Protein AF-A0A1V5YU33-F1 (afdb_monomer_lite)

Structure (mmCIF, N/CA/C/O backbone):
data_AF-A0A1V5YU33-F1
#
_entry.id   AF-A0A1V5YU33-F1
#
loop_
_atom_site.group_PDB
_atom_site.id
_atom_site.type_symbol
_atom_site.label_atom_id
_atom_site.label_alt_id
_atom_site.label_comp_id
_atom_site.label_asym_id
_atom_site.label_entity_id
_atom_site.label_seq_id
_atom_site.pdbx_PDB_ins_code
_atom_site.Cartn_x
_atom_site.Cartn_y
_atom_site.Cartn_z
_atom_site.occupancy
_atom_site.B_iso_or_equiv
_atom_site.auth_seq_id
_atom_site.auth_comp_id
_atom_site.auth_asym_id
_atom_site.auth_atom_id
_atom_site.pdbx_PDB_model_num
ATOM 1 N N . MET A 1 1 ? -23.566 -70.112 -23.115 1.00 38.47 1 MET A N 1
ATOM 2 C CA . MET A 1 1 ? -22.778 -68.972 -23.633 1.00 38.47 1 MET A CA 1
ATOM 3 C C . MET A 1 1 ? -23.387 -67.679 -23.115 1.00 38.47 1 MET A C 1
ATOM 5 O O . MET A 1 1 ? -24.600 -67.539 -23.139 1.00 38.47 1 MET A O 1
ATOM 9 N N . LYS A 1 2 ? -22.533 -66.823 -22.546 1.00 42.25 2 LYS A N 1
ATOM 10 C CA . LYS A 1 2 ? -22.815 -65.499 -21.967 1.00 42.25 2 LYS A CA 1
ATOM 11 C C . LYS A 1 2 ? -23.306 -64.515 -23.036 1.00 42.25 2 LYS A C 1
ATOM 13 O O . LYS A 1 2 ? -22.749 -64.579 -24.120 1.00 42.25 2 LYS A O 1
ATOM 18 N N . THR A 1 3 ? -24.175 -63.567 -22.662 1.00 36.50 3 THR A N 1
ATOM 19 C CA . THR A 1 3 ? -24.056 -62.119 -22.987 1.00 36.50 3 THR A CA 1
ATOM 20 C C . THR A 1 3 ? -25.162 -61.326 -22.267 1.00 36.50 3 THR A C 1
ATOM 22 O O . THR A 1 3 ? -26.335 -61.473 -22.577 1.00 36.50 3 THR A O 1
ATOM 25 N N . ILE A 1 4 ? -24.838 -60.749 -21.103 1.00 40.97 4 ILE A N 1
ATOM 26 C CA . ILE A 1 4 ? -24.713 -59.298 -20.825 1.00 40.97 4 ILE A CA 1
ATOM 27 C C . ILE A 1 4 ? -26.064 -58.557 -20.810 1.00 40.97 4 ILE A C 1
ATOM 29 O O . ILE A 1 4 ? -26.589 -58.135 -21.834 1.00 40.97 4 ILE A O 1
ATOM 33 N N . LYS A 1 5 ? -26.591 -58.357 -19.592 1.00 42.97 5 LYS A N 1
ATOM 34 C CA . LYS A 1 5 ? -27.596 -57.334 -19.276 1.00 42.97 5 LYS A CA 1
ATOM 35 C C . LYS A 1 5 ? -26.904 -55.967 -19.335 1.00 42.97 5 LYS A C 1
ATOM 37 O O . LYS A 1 5 ? -26.014 -55.718 -18.525 1.00 42.97 5 LYS A O 1
ATOM 42 N N . SER A 1 6 ? -27.297 -55.102 -20.269 1.00 39.69 6 SER A N 1
ATOM 43 C CA . SER A 1 6 ? -26.879 -53.694 -20.266 1.00 39.69 6 SER A CA 1
ATOM 44 C C . SER A 1 6 ? -27.490 -52.980 -19.065 1.00 39.69 6 SER A C 1
ATOM 46 O O . SER A 1 6 ? -28.695 -52.741 -19.016 1.00 39.69 6 SER A O 1
ATOM 48 N N . LEU A 1 7 ? -26.643 -52.652 -18.094 1.00 39.41 7 LEU A N 1
ATOM 49 C CA . LEU A 1 7 ? -26.944 -51.725 -17.016 1.00 39.41 7 LEU A CA 1
ATOM 50 C C . LEU A 1 7 ? -26.645 -50.313 -17.540 1.00 39.41 7 LEU A C 1
ATOM 52 O O . LEU A 1 7 ? -25.485 -49.954 -17.727 1.00 39.41 7 LEU A O 1
ATOM 56 N N . PHE A 1 8 ? -27.683 -49.525 -17.817 1.00 39.44 8 PHE A N 1
ATOM 57 C CA . PHE A 1 8 ? -27.532 -48.092 -18.065 1.00 39.44 8 PHE A CA 1
ATOM 58 C C . PHE A 1 8 ? -27.173 -47.415 -16.737 1.00 39.44 8 PHE A C 1
ATOM 60 O O . PHE A 1 8 ? -28.036 -47.180 -15.894 1.00 39.44 8 PHE A O 1
ATOM 67 N N . VAL A 1 9 ? -25.889 -47.129 -16.532 1.00 41.81 9 VAL A N 1
ATOM 68 C CA . VAL A 1 9 ? -25.439 -46.213 -15.480 1.00 41.81 9 VAL A CA 1
ATOM 69 C C . VAL A 1 9 ? -25.563 -44.803 -16.045 1.00 41.81 9 VAL A C 1
ATOM 71 O O . VAL A 1 9 ? -24.763 -44.387 -16.881 1.00 41.81 9 VAL A O 1
ATOM 74 N N . ALA A 1 10 ? -26.593 -44.074 -15.620 1.00 43.31 10 ALA A N 1
ATOM 75 C CA . ALA A 1 10 ? -26.672 -42.638 -15.841 1.00 43.31 10 ALA A CA 1
ATOM 76 C C . ALA A 1 10 ? -25.603 -41.965 -14.969 1.00 43.31 10 ALA A C 1
ATOM 78 O O . ALA A 1 10 ? -25.767 -41.820 -13.758 1.00 43.31 10 ALA A O 1
ATOM 79 N N . LEU A 1 11 ? -24.475 -41.604 -15.581 1.00 37.22 11 LEU A N 1
ATOM 80 C CA . LEU A 1 11 ? -23.452 -40.783 -14.950 1.00 37.22 11 LEU A CA 1
ATOM 81 C C . LEU A 1 11 ? -23.998 -39.353 -14.845 1.00 37.22 11 LEU A C 1
ATOM 83 O O . LEU A 1 11 ? -23.949 -38.584 -15.803 1.00 37.22 11 LEU A O 1
ATOM 87 N N . LEU A 1 12 ? -24.560 -39.009 -13.687 1.00 41.16 12 LEU A N 1
ATOM 88 C CA . LEU A 1 12 ? -24.910 -37.634 -13.354 1.00 41.16 12 LEU A CA 1
ATOM 89 C C . LEU A 1 12 ? -23.600 -36.865 -13.131 1.00 41.16 12 LEU A C 1
ATOM 91 O O . LEU A 1 12 ? -23.018 -36.900 -12.048 1.00 41.16 12 LEU A O 1
ATOM 95 N N . VAL A 1 13 ? -23.097 -36.209 -14.176 1.00 43.09 13 VAL A N 1
ATOM 96 C CA . VAL A 1 13 ? -21.994 -35.253 -14.050 1.00 43.09 13 VAL A CA 1
ATOM 97 C C . VAL A 1 13 ? -22.562 -34.023 -13.347 1.00 43.09 13 VAL A C 1
ATOM 99 O O . VAL A 1 13 ? -23.155 -33.149 -13.975 1.00 43.09 13 VAL A O 1
ATOM 102 N N . LEU A 1 14 ? -22.424 -33.974 -12.020 1.00 42.81 14 LEU A N 1
ATOM 103 C CA . LEU A 1 14 ? -22.558 -32.730 -11.273 1.00 42.81 14 LEU A CA 1
ATOM 104 C C . LEU A 1 14 ? -21.436 -31.805 -11.742 1.00 42.81 14 LEU A C 1
ATOM 106 O O . LEU A 1 14 ? -20.282 -31.935 -11.336 1.00 42.81 14 LEU A O 1
ATOM 110 N N . ILE A 1 15 ? -21.784 -30.884 -12.636 1.00 49.03 15 ILE A N 1
ATOM 111 C CA . ILE A 1 15 ? -20.947 -29.738 -12.958 1.00 49.03 15 ILE A CA 1
ATOM 112 C C . ILE A 1 15 ? -20.907 -28.899 -11.678 1.00 49.03 15 ILE A C 1
ATOM 114 O O . ILE A 1 15 ? -21.824 -28.127 -11.402 1.00 49.03 15 ILE A O 1
ATOM 118 N N . PHE A 1 16 ? -19.866 -29.081 -10.864 1.00 42.84 16 PHE A N 1
ATOM 119 C CA . PHE A 1 16 ? -19.493 -28.108 -9.845 1.00 42.84 16 PHE A CA 1
ATOM 120 C C . PHE A 1 16 ? -19.059 -26.845 -10.586 1.00 42.84 16 PHE A C 1
ATOM 122 O O . PHE A 1 16 ? -17.885 -26.658 -10.894 1.00 42.84 16 PHE A O 1
ATOM 129 N N . MET A 1 17 ? -20.019 -25.985 -10.929 1.00 45.06 17 MET A N 1
ATOM 130 C CA . MET A 1 17 ? -19.684 -24.600 -11.213 1.00 45.06 17 MET A CA 1
ATOM 131 C C . MET A 1 17 ? -19.055 -24.050 -9.931 1.00 45.06 17 MET A C 1
ATOM 133 O O . MET A 1 17 ? -19.688 -24.153 -8.875 1.00 45.06 17 MET A O 1
ATOM 137 N N . PRO A 1 18 ? -17.818 -23.524 -9.967 1.00 48.94 18 PRO A N 1
ATOM 138 C CA . PRO A 1 18 ? -17.283 -22.844 -8.806 1.00 48.94 18 PRO A CA 1
ATOM 139 C C . PRO A 1 18 ? -18.231 -21.683 -8.509 1.00 48.94 18 PRO A C 1
ATOM 141 O O . PRO A 1 18 ? -18.386 -20.773 -9.322 1.00 48.94 18 PRO A O 1
ATOM 144 N N . VAL A 1 19 ? -18.916 -21.746 -7.367 1.00 50.16 19 VAL A N 1
ATOM 145 C CA . VAL A 1 19 ? -19.621 -20.587 -6.825 1.00 50.16 19 VAL A CA 1
ATOM 146 C C . VAL A 1 19 ? -18.533 -19.555 -6.579 1.00 50.16 19 VAL A C 1
ATOM 148 O O . VAL A 1 19 ? -17.726 -19.706 -5.662 1.00 50.16 19 VAL A O 1
ATOM 151 N N . GLN A 1 20 ? -18.446 -18.558 -7.455 1.00 57.31 20 GLN A N 1
ATOM 152 C CA . GLN A 1 20 ? -17.519 -17.457 -7.267 1.00 57.31 20 GLN A CA 1
ATOM 153 C C . GLN A 1 20 ? -17.892 -16.790 -5.946 1.00 57.31 20 GLN A C 1
ATOM 155 O O . GLN A 1 20 ? -19.025 -16.337 -5.777 1.00 57.31 20 GLN A O 1
ATOM 160 N N . ALA A 1 21 ? -16.967 -16.821 -4.983 1.00 65.75 21 ALA A N 1
ATOM 161 C CA . ALA A 1 21 ? -17.199 -16.253 -3.665 1.00 65.75 21 ALA A CA 1
ATOM 162 C C . ALA A 1 21 ? -17.648 -14.795 -3.825 1.00 65.75 21 ALA A C 1
ATOM 164 O O . ALA A 1 21 ? -17.011 -14.012 -4.535 1.00 65.75 21 ALA A O 1
ATOM 165 N N . GLN A 1 22 ? -18.772 -14.446 -3.201 1.00 84.06 22 GLN A N 1
ATOM 166 C CA . GLN A 1 22 ? -19.281 -13.083 -3.229 1.00 84.06 22 GLN A CA 1
ATOM 167 C C . GLN A 1 22 ? -18.236 -12.146 -2.613 1.00 84.06 22 GLN A C 1
ATOM 169 O O . GLN A 1 22 ? -17.747 -12.388 -1.509 1.00 84.06 22 GLN A O 1
ATOM 174 N N . LEU A 1 23 ? -17.902 -11.067 -3.322 1.00 91.88 23 LEU A N 1
ATOM 175 C CA . LEU A 1 23 ? -16.968 -10.066 -2.822 1.00 91.88 23 LEU A CA 1
ATOM 176 C C . LEU A 1 23 ? -17.595 -9.294 -1.651 1.00 91.88 23 LEU A C 1
ATOM 178 O O . LEU A 1 23 ? -18.528 -8.513 -1.834 1.00 91.88 23 LEU A O 1
ATOM 182 N N . VAL A 1 24 ? -17.042 -9.472 -0.454 1.00 89.88 24 VAL A N 1
ATOM 183 C CA . VAL A 1 24 ? -17.402 -8.711 0.747 1.00 89.88 24 VAL A CA 1
ATOM 184 C C . VAL A 1 24 ? -16.746 -7.332 0.688 1.00 89.88 24 VAL A C 1
ATOM 186 O O . VAL A 1 24 ? -15.532 -7.215 0.830 1.00 89.88 24 VAL A O 1
ATOM 189 N N . THR A 1 25 ? -17.524 -6.270 0.484 1.00 90.12 25 THR A N 1
ATOM 190 C CA . THR A 1 25 ? -17.011 -4.883 0.431 1.00 90.12 25 THR A CA 1
ATOM 191 C C . THR A 1 25 ? -17.392 -4.048 1.653 1.00 90.12 25 THR A C 1
ATOM 193 O O . THR A 1 25 ? -16.887 -2.937 1.833 1.00 90.12 25 THR A O 1
ATOM 196 N N . GLU A 1 26 ? -18.268 -4.570 2.513 1.00 85.38 26 GLU A N 1
ATOM 197 C CA . GLU A 1 26 ? -18.728 -3.870 3.707 1.00 85.38 26 GLU A CA 1
ATOM 198 C C . GLU A 1 26 ? -17.557 -3.562 4.651 1.00 85.38 26 GLU A C 1
ATOM 200 O O . GLU A 1 26 ? -16.752 -4.428 4.991 1.00 85.38 26 GLU A O 1
ATOM 205 N N . GLY A 1 27 ? -17.453 -2.297 5.066 1.00 84.50 27 GLY A N 1
ATOM 206 C CA . GLY A 1 27 ? -16.379 -1.835 5.944 1.00 84.50 27 GLY A CA 1
ATOM 207 C C . GLY A 1 27 ? -15.036 -1.565 5.254 1.00 84.50 27 GLY A C 1
ATOM 208 O O . GLY A 1 27 ? -14.078 -1.230 5.951 1.00 84.50 27 GLY A O 1
ATOM 209 N N . PHE A 1 28 ? -14.960 -1.647 3.921 1.00 91.75 28 PHE A N 1
ATOM 210 C CA . PHE A 1 28 ? -13.730 -1.418 3.160 1.00 91.75 28 PHE A CA 1
ATOM 211 C C . PHE A 1 28 ? -13.843 -0.268 2.154 1.00 91.75 28 PHE A C 1
ATOM 213 O O . PHE A 1 28 ? -14.849 -0.113 1.458 1.00 91.75 28 PHE A O 1
ATOM 220 N N . ASP A 1 29 ? -12.767 0.498 2.010 1.00 92.69 29 ASP A N 1
ATOM 221 C CA . ASP A 1 29 ? -12.453 1.119 0.723 1.00 92.69 29 ASP A CA 1
ATOM 222 C C . ASP A 1 29 ? -11.769 0.045 -0.127 1.00 92.69 29 ASP A C 1
ATOM 224 O O . ASP A 1 29 ? -10.932 -0.706 0.383 1.00 92.69 29 ASP A O 1
ATOM 228 N N . HIS A 1 30 ? -12.133 -0.074 -1.401 1.00 95.75 30 HIS A N 1
ATOM 229 C CA . HIS A 1 30 ? -11.594 -1.133 -2.247 1.00 95.75 30 HIS A CA 1
ATOM 230 C C . HIS A 1 30 ? -11.414 -0.682 -3.692 1.00 95.75 30 HIS A 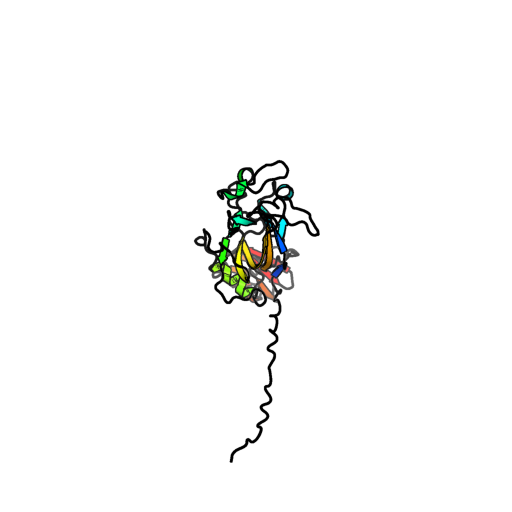C 1
ATOM 232 O O . HIS A 1 30 ? -12.125 0.193 -4.182 1.00 95.75 30 HIS A O 1
ATOM 238 N N . VAL A 1 31 ? -10.467 -1.326 -4.364 1.00 96.06 31 VAL A N 1
ATOM 239 C CA . VAL A 1 31 ? -10.234 -1.225 -5.805 1.00 96.06 31 VAL A CA 1
ATOM 240 C C . VAL A 1 31 ? -9.904 -2.622 -6.313 1.00 96.06 31 VAL A C 1
ATOM 242 O O . VAL A 1 31 ? -9.213 -3.379 -5.633 1.00 96.06 31 VAL A O 1
ATOM 245 N N . LEU A 1 32 ? -10.428 -2.995 -7.475 1.00 96.38 32 LEU A N 1
ATOM 246 C CA . LEU A 1 32 ? -10.169 -4.296 -8.089 1.00 96.38 32 LEU A CA 1
ATOM 247 C C . LEU A 1 32 ? -9.323 -4.102 -9.337 1.00 96.38 32 LEU A C 1
ATOM 249 O O . LEU A 1 32 ? -9.535 -3.140 -10.073 1.00 96.38 32 LEU A O 1
ATOM 253 N N . ASN A 1 33 ? -8.413 -5.040 -9.588 1.00 94.38 33 ASN A N 1
ATOM 254 C CA . ASN A 1 33 ? -7.598 -5.081 -10.801 1.00 94.38 33 ASN A CA 1
ATOM 255 C C . ASN A 1 33 ? -6.837 -3.773 -11.110 1.00 94.38 33 ASN A C 1
ATOM 257 O O . ASN A 1 33 ? -6.640 -3.415 -12.273 1.00 94.38 33 ASN A O 1
ATOM 261 N N . LEU A 1 34 ? -6.395 -3.053 -10.075 1.00 95.31 34 LEU A N 1
ATOM 262 C CA . LEU A 1 34 ? -5.565 -1.864 -10.222 1.00 95.31 34 LEU A CA 1
ATOM 263 C C . LEU A 1 34 ? -4.203 -2.257 -10.796 1.00 95.31 34 LEU A C 1
ATOM 265 O O . LEU A 1 34 ? -3.513 -3.120 -10.251 1.00 95.31 34 LEU A O 1
ATOM 269 N N . LYS A 1 35 ? -3.783 -1.575 -11.861 1.00 94.88 35 LYS A N 1
ATOM 270 C CA . LYS A 1 35 ? -2.441 -1.734 -12.425 1.00 94.88 35 LYS A CA 1
ATOM 271 C C . LYS A 1 35 ? -1.439 -0.865 -11.670 1.00 94.88 35 LYS A C 1
ATOM 273 O O . LYS A 1 35 ? -1.627 0.346 -11.571 1.00 94.88 35 LYS A O 1
ATOM 278 N N . VAL A 1 36 ? -0.347 -1.468 -11.204 1.00 95.38 36 VAL A N 1
ATOM 279 C CA . VAL A 1 36 ? 0.780 -0.766 -10.574 1.00 95.38 36 VAL A CA 1
ATOM 280 C C . VAL A 1 36 ? 2.063 -1.097 -11.314 1.00 95.38 36 VAL A C 1
ATOM 282 O O . VAL A 1 36 ? 2.476 -2.253 -11.397 1.00 95.38 36 VAL A O 1
ATOM 285 N N . GLY A 1 37 ? 2.690 -0.082 -11.892 1.00 94.62 37 GLY A N 1
ATOM 286 C CA . GLY A 1 37 ? 3.867 -0.255 -12.730 1.00 94.62 37 GLY A CA 1
ATOM 287 C C . GLY A 1 37 ? 5.140 -0.497 -11.926 1.00 94.62 37 GLY A C 1
ATOM 288 O O . GLY A 1 37 ? 5.214 -0.211 -10.732 1.00 94.62 37 GLY A O 1
ATOM 289 N N . THR A 1 38 ? 6.178 -0.996 -12.595 1.00 95.19 38 THR A N 1
ATOM 290 C CA . THR A 1 38 ? 7.527 -0.999 -12.020 1.00 95.19 38 THR A CA 1
ATOM 291 C C . THR A 1 38 ? 8.219 0.357 -12.162 1.00 95.19 38 THR A C 1
ATOM 293 O O . THR A 1 38 ? 7.640 1.320 -12.661 1.00 95.19 38 THR A O 1
ATOM 296 N N . SER A 1 39 ? 9.490 0.457 -11.766 1.00 93.62 39 SER A N 1
ATOM 297 C CA . SER A 1 39 ? 10.307 1.676 -11.887 1.00 93.62 39 SER A CA 1
ATOM 298 C C . SER A 1 39 ? 10.298 2.320 -13.280 1.00 93.62 39 SER A C 1
ATOM 300 O O . SER A 1 39 ? 10.411 3.536 -13.394 1.00 93.62 39 SER A O 1
ATOM 302 N N . HIS A 1 40 ? 10.105 1.540 -14.345 1.00 92.06 40 HIS A N 1
ATOM 303 C CA . HIS A 1 40 ? 9.989 2.057 -15.714 1.00 92.06 40 HIS A CA 1
ATOM 304 C C . HIS A 1 40 ? 8.721 2.893 -15.944 1.00 92.06 40 HIS A C 1
ATOM 306 O O . HIS A 1 40 ? 8.685 3.726 -16.841 1.00 92.06 40 HIS A O 1
ATOM 312 N N . TYR A 1 41 ? 7.712 2.714 -15.099 1.00 92.50 41 TYR A N 1
ATOM 313 C CA . TYR A 1 41 ? 6.457 3.455 -15.079 1.00 92.50 41 TYR A CA 1
ATOM 314 C C . TYR A 1 41 ? 6.464 4.568 -14.018 1.00 92.50 41 TYR A C 1
ATOM 316 O O . TYR A 1 41 ? 5.407 5.040 -13.599 1.00 92.50 41 TYR A O 1
ATOM 324 N N . ALA A 1 42 ? 7.645 5.019 -13.573 1.00 91.50 42 ALA A N 1
ATOM 325 C CA . ALA A 1 42 ? 7.775 6.032 -12.527 1.00 91.50 42 ALA A CA 1
ATOM 326 C C . ALA A 1 42 ? 6.984 7.321 -12.805 1.00 91.50 42 ALA A C 1
ATOM 328 O O . ALA A 1 42 ? 6.576 7.952 -11.845 1.00 91.50 42 ALA A O 1
ATOM 329 N N . ASN A 1 43 ? 6.715 7.695 -14.063 1.00 89.31 43 ASN A N 1
ATOM 330 C CA . ASN A 1 43 ? 5.808 8.803 -14.424 1.00 89.31 43 ASN A CA 1
ATOM 331 C C . ASN A 1 43 ? 4.740 8.397 -15.452 1.00 89.31 43 ASN A C 1
ATOM 333 O O . ASN A 1 43 ? 4.195 9.254 -16.142 1.00 89.31 43 ASN A O 1
ATOM 337 N N . GLY A 1 44 ? 4.424 7.104 -15.544 1.00 79.19 44 GLY A N 1
ATOM 338 C CA . GLY A 1 44 ? 3.507 6.581 -16.553 1.00 79.19 44 GLY A CA 1
ATOM 339 C C . GLY A 1 44 ? 4.203 6.172 -17.851 1.00 79.19 44 GLY A C 1
ATOM 340 O O . GLY A 1 44 ? 5.197 6.771 -18.253 1.00 79.19 44 GLY A O 1
ATOM 341 N N . ILE A 1 45 ? 3.672 5.146 -18.519 1.00 70.25 45 ILE A N 1
ATOM 342 C CA . ILE A 1 45 ? 3.934 4.864 -19.939 1.00 70.25 45 ILE A CA 1
ATOM 343 C C . ILE A 1 45 ? 2.573 4.646 -20.596 1.00 70.25 45 ILE A C 1
ATOM 345 O O . ILE A 1 45 ? 1.766 3.869 -20.088 1.00 70.25 45 ILE A O 1
ATOM 349 N N . VAL A 1 46 ? 2.332 5.335 -21.710 1.00 55.62 46 VAL A N 1
ATOM 350 C CA . VAL A 1 46 ? 1.119 5.191 -22.516 1.00 55.62 46 VAL A CA 1
ATOM 351 C C . VAL A 1 46 ? 1.437 4.320 -23.721 1.00 55.62 46 VAL A C 1
ATOM 353 O O . VAL A 1 46 ? 2.200 4.729 -24.588 1.00 55.62 46 VAL A O 1
ATOM 356 N N . GLU A 1 47 ? 0.803 3.156 -23.802 1.00 47.81 47 GLU A N 1
ATOM 357 C CA . GLU A 1 47 ? 0.438 2.569 -25.091 1.00 47.81 47 GLU A CA 1
ATOM 358 C C . GLU A 1 47 ? -0.869 1.780 -24.910 1.00 47.81 47 GLU A C 1
ATOM 360 O O . GLU A 1 47 ? -0.934 0.839 -24.122 1.00 47.81 47 GLU A O 1
ATOM 365 N N . GLY A 1 48 ? -1.941 2.198 -25.592 1.00 51.00 48 GLY A N 1
ATOM 366 C CA . GLY A 1 48 ? -3.180 1.416 -25.718 1.00 51.00 48 GLY A CA 1
ATOM 367 C C . GLY A 1 48 ? -4.356 1.783 -24.802 1.00 51.00 48 GLY A C 1
ATOM 368 O O . GLY A 1 48 ? -5.440 1.974 -25.332 1.00 51.00 48 GLY A O 1
ATOM 369 N N . SER A 1 49 ? -4.197 1.906 -23.478 1.00 50.75 49 SER A N 1
ATOM 370 C CA . SER A 1 49 ? -5.207 2.478 -22.551 1.00 50.75 49 SER A CA 1
ATOM 371 C C . SER A 1 49 ? -4.709 2.461 -21.099 1.00 50.75 49 SER A C 1
ATOM 373 O O . SER A 1 49 ? -4.077 1.485 -20.700 1.00 50.75 49 SER A O 1
ATOM 375 N N . GLU A 1 50 ? -5.114 3.470 -20.318 1.00 59.91 50 GLU A N 1
ATOM 376 C CA . GLU A 1 50 ? -4.818 3.710 -18.889 1.00 59.91 50 GLU A CA 1
ATOM 377 C C . GLU A 1 50 ? -3.350 4.020 -18.561 1.00 59.91 50 GLU A C 1
ATOM 379 O O . GLU A 1 50 ? -2.437 3.234 -18.810 1.00 59.91 50 GLU A O 1
ATOM 384 N N . THR A 1 51 ? -3.118 5.179 -17.941 1.00 76.38 51 THR A N 1
ATOM 385 C CA . THR A 1 51 ? -1.800 5.529 -17.411 1.00 76.38 51 THR A CA 1
ATOM 386 C C . THR A 1 51 ? -1.504 4.680 -16.177 1.00 76.38 51 THR A C 1
ATOM 388 O O . THR A 1 51 ? -2.156 4.823 -15.147 1.00 76.38 51 THR A O 1
ATOM 391 N N . VAL A 1 52 ? -0.506 3.802 -16.276 1.00 85.25 52 VAL A N 1
ATOM 392 C CA . VAL A 1 52 ? -0.027 2.973 -15.160 1.00 85.25 52 VAL A CA 1
ATOM 393 C C . VAL A 1 52 ? 1.139 3.675 -14.477 1.00 85.25 52 VAL A C 1
ATOM 395 O O . VAL A 1 52 ? 2.151 3.910 -15.132 1.00 85.25 52 VAL A O 1
ATOM 398 N N . TYR A 1 53 ? 1.046 3.969 -13.178 1.00 92.69 53 TYR A N 1
ATOM 399 C CA . TYR A 1 53 ? 2.144 4.584 -12.427 1.00 92.69 53 TYR A CA 1
ATOM 400 C C . TYR A 1 53 ? 2.830 3.619 -11.455 1.00 92.69 53 TYR A C 1
ATOM 402 O O . TYR A 1 53 ? 2.257 2.613 -11.037 1.00 92.69 53 TYR A O 1
ATOM 410 N N . GLY A 1 54 ? 4.083 3.930 -11.104 1.00 89.12 54 GLY A N 1
ATOM 411 C CA . GLY A 1 54 ? 4.960 3.034 -10.344 1.00 89.12 54 GLY A CA 1
ATOM 412 C C . GLY A 1 54 ? 4.881 3.107 -8.814 1.00 89.12 54 GLY A C 1
ATOM 413 O O . GLY A 1 54 ? 5.515 2.292 -8.142 1.00 89.12 54 GLY A O 1
ATOM 414 N N . LEU A 1 55 ? 4.151 4.074 -8.251 1.00 95.56 55 LEU A N 1
ATOM 415 C CA . LEU A 1 55 ? 4.029 4.261 -6.801 1.00 95.56 55 LEU A CA 1
ATOM 416 C C . LEU A 1 55 ? 2.575 4.122 -6.378 1.00 95.56 55 LEU A C 1
ATOM 418 O O . LEU A 1 55 ? 1.713 4.755 -6.973 1.00 95.56 55 LEU A O 1
ATOM 422 N N . PHE A 1 56 ? 2.299 3.337 -5.346 1.00 97.31 56 PHE A N 1
ATOM 423 C CA . PHE A 1 56 ? 0.947 3.102 -4.847 1.00 97.31 56 PHE A CA 1
ATOM 424 C C . PHE A 1 56 ? 0.696 3.858 -3.539 1.00 97.31 56 PHE A C 1
ATOM 426 O O . PHE A 1 56 ? 1.559 3.888 -2.655 1.00 97.31 56 PHE A O 1
ATOM 433 N N . SER A 1 57 ? -0.496 4.443 -3.415 1.00 97.50 57 SER A N 1
ATOM 434 C CA . SER A 1 57 ? -0.978 5.116 -2.210 1.00 97.50 57 SER A CA 1
ATOM 435 C C . SER A 1 57 ? -2.062 4.299 -1.518 1.00 97.50 57 SER A C 1
ATOM 437 O O . SER A 1 57 ? -3.094 3.969 -2.101 1.00 97.50 57 SER A O 1
ATOM 439 N N . ILE A 1 58 ? -1.864 4.022 -0.231 1.00 97.69 58 ILE A N 1
ATOM 440 C CA . ILE A 1 58 ? -2.879 3.396 0.619 1.00 97.69 58 ILE A CA 1
ATOM 441 C C . ILE A 1 58 ? -4.004 4.392 0.923 1.00 97.69 58 ILE A C 1
ATOM 443 O O . ILE A 1 58 ? -5.148 3.986 1.122 1.00 97.69 58 ILE A O 1
ATOM 447 N N . LYS A 1 59 ? -3.723 5.699 0.955 1.00 93.69 59 LYS A N 1
ATOM 448 C CA . LYS A 1 59 ? -4.708 6.722 1.331 1.00 93.69 59 LYS A CA 1
ATOM 449 C C . LYS A 1 59 ? -5.972 6.646 0.476 1.00 93.69 59 LYS A C 1
ATOM 451 O O . LYS A 1 59 ? -7.071 6.582 1.027 1.00 93.69 59 LYS A O 1
ATOM 456 N N . ASP A 1 60 ? -5.809 6.623 -0.836 1.00 93.44 60 ASP A N 1
ATOM 457 C CA . ASP A 1 60 ? -6.882 6.711 -1.830 1.00 93.44 60 ASP A CA 1
ATOM 458 C C . ASP A 1 60 ? -6.924 5.511 -2.789 1.00 93.44 60 ASP A C 1
ATOM 460 O O . ASP A 1 60 ? -7.776 5.473 -3.672 1.00 93.44 60 ASP A O 1
ATOM 464 N N . LEU A 1 61 ? -6.068 4.506 -2.568 1.00 96.12 61 LEU A N 1
ATOM 465 C CA . LEU A 1 61 ? -6.012 3.265 -3.344 1.00 96.12 61 LEU A CA 1
ATOM 466 C C . LEU A 1 61 ? -5.751 3.502 -4.836 1.00 96.12 61 LEU A C 1
ATOM 468 O O . LEU A 1 61 ? -6.305 2.809 -5.688 1.00 96.12 61 LEU A O 1
ATOM 472 N N . THR A 1 62 ? -4.888 4.470 -5.148 1.00 94.19 62 THR A N 1
ATOM 473 C CA . THR A 1 62 ? -4.478 4.785 -6.519 1.00 94.19 62 THR A CA 1
ATOM 474 C C . THR A 1 62 ? -2.964 4.718 -6.701 1.00 94.19 62 THR A C 1
ATOM 476 O O . THR A 1 62 ? -2.202 4.475 -5.759 1.00 94.19 62 THR A O 1
ATOM 479 N N . THR A 1 63 ? -2.520 4.926 -7.940 1.00 94.75 63 THR A N 1
ATOM 480 C CA . THR A 1 63 ? -1.103 5.028 -8.281 1.00 94.75 63 THR A CA 1
ATOM 481 C C . THR A 1 63 ? -0.718 6.444 -8.692 1.00 94.75 63 THR A C 1
ATOM 483 O O . THR A 1 63 ? -1.516 7.193 -9.250 1.00 94.75 63 THR A O 1
ATOM 486 N N . TYR A 1 64 ? 0.529 6.808 -8.412 1.00 94.44 64 TYR A N 1
ATOM 487 C CA . TYR A 1 64 ? 1.076 8.135 -8.639 1.00 94.44 64 TYR A CA 1
ATOM 488 C C . TYR A 1 64 ? 2.421 8.088 -9.352 1.00 94.44 64 TYR A C 1
ATOM 490 O O . TYR A 1 64 ? 3.272 7.237 -9.078 1.00 94.44 64 TYR A O 1
ATOM 498 N N . GLY A 1 65 ? 2.627 9.059 -10.241 1.00 93.94 65 GLY A N 1
ATOM 499 C CA . GLY A 1 65 ? 3.929 9.329 -10.832 1.00 93.94 65 GLY A CA 1
ATOM 500 C C . GLY A 1 65 ? 4.834 10.128 -9.890 1.00 93.94 65 GLY A C 1
ATOM 501 O O . GLY A 1 65 ? 4.359 10.952 -9.108 1.00 93.94 65 GLY A O 1
ATOM 502 N N . MET A 1 66 ? 6.145 9.934 -10.005 1.00 94.62 66 MET A N 1
ATOM 503 C CA . MET A 1 66 ? 7.192 10.644 -9.269 1.00 94.62 66 MET A CA 1
ATOM 504 C C . MET A 1 66 ? 7.035 12.166 -9.361 1.00 94.62 66 MET A C 1
ATOM 506 O O . MET A 1 66 ? 7.156 12.852 -8.351 1.00 94.62 66 MET A O 1
ATOM 510 N N . ASP A 1 67 ? 6.735 12.712 -10.540 1.00 94.38 67 ASP A N 1
ATOM 511 C CA . ASP A 1 67 ? 6.560 14.154 -10.731 1.00 94.38 67 ASP A CA 1
ATOM 512 C C . ASP A 1 67 ? 5.375 14.728 -9.950 1.00 94.38 67 ASP A C 1
ATOM 514 O O . ASP A 1 67 ? 5.449 15.871 -9.497 1.00 94.38 67 ASP A O 1
ATOM 518 N N . THR A 1 68 ? 4.327 13.930 -9.736 1.00 93.69 68 THR A N 1
ATOM 519 C CA . THR A 1 68 ? 3.150 14.313 -8.949 1.00 93.69 68 THR A CA 1
ATOM 520 C C . THR A 1 68 ? 3.457 14.339 -7.452 1.00 93.69 68 THR A C 1
ATOM 522 O O . THR A 1 68 ? 2.976 15.220 -6.740 1.00 93.69 68 THR A O 1
ATOM 525 N N . VAL A 1 69 ? 4.264 13.394 -6.957 1.00 93.75 69 VAL A N 1
ATOM 526 C CA . VAL A 1 69 ? 4.455 13.183 -5.508 1.00 93.75 69 VAL A CA 1
ATOM 527 C C . VAL A 1 69 ? 5.812 13.615 -4.970 1.00 93.75 69 VAL A C 1
ATOM 529 O O . VAL A 1 69 ? 6.005 13.564 -3.761 1.00 93.75 69 VAL A O 1
ATOM 532 N N . LYS A 1 70 ? 6.740 14.098 -5.804 1.00 94.50 70 LYS A N 1
ATOM 533 C CA . LYS A 1 70 ? 8.095 14.511 -5.379 1.00 94.50 70 LYS A CA 1
ATOM 534 C C . LYS A 1 70 ? 8.138 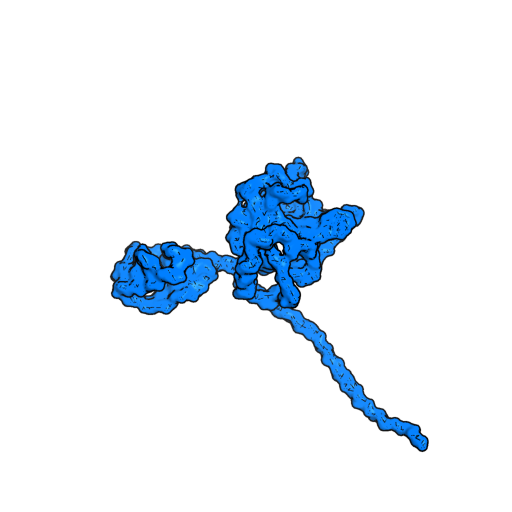15.501 -4.209 1.00 94.50 70 LYS A C 1
ATOM 536 O O . LYS A 1 70 ? 9.106 15.492 -3.462 1.00 94.50 70 LYS A O 1
ATOM 541 N N . ASN A 1 71 ? 7.088 16.308 -4.030 1.00 93.75 71 ASN A N 1
ATOM 542 C CA . ASN A 1 71 ? 6.960 17.263 -2.921 1.00 93.75 71 ASN A CA 1
ATOM 543 C C . ASN A 1 71 ? 6.063 16.761 -1.772 1.00 93.75 71 ASN A C 1
ATOM 545 O O . ASN A 1 71 ? 5.931 17.444 -0.766 1.00 93.75 71 ASN A O 1
ATOM 549 N N . ASN A 1 72 ? 5.425 15.597 -1.923 1.00 94.12 72 ASN A N 1
ATOM 550 C CA . ASN A 1 72 ? 4.444 15.028 -0.995 1.00 94.12 72 ASN A CA 1
ATOM 551 C C . ASN A 1 72 ? 4.625 13.503 -0.871 1.00 94.12 72 ASN A C 1
ATOM 553 O O . ASN A 1 72 ? 3.662 12.742 -0.975 1.00 94.12 72 ASN A O 1
ATOM 557 N N . LEU A 1 73 ? 5.865 13.042 -0.685 1.00 95.44 73 LEU A N 1
ATOM 558 C CA . LEU A 1 73 ? 6.204 11.609 -0.673 1.00 95.44 73 LEU A CA 1
ATOM 559 C C . LEU A 1 73 ? 5.517 10.825 0.452 1.00 95.44 73 LEU A C 1
ATOM 561 O O . LEU A 1 73 ? 5.358 9.615 0.340 1.00 95.44 73 LEU A O 1
ATOM 565 N N . THR A 1 74 ? 5.028 11.506 1.488 1.00 94.12 74 THR A N 1
ATOM 566 C CA . THR A 1 74 ? 4.203 10.898 2.540 1.00 94.12 74 THR A CA 1
ATOM 567 C C . THR A 1 74 ? 2.869 10.348 2.019 1.00 94.12 74 THR A C 1
ATOM 569 O O . THR A 1 74 ? 2.238 9.560 2.717 1.00 94.12 74 THR A O 1
ATOM 572 N N . ASN A 1 75 ? 2.438 10.709 0.803 1.00 94.81 75 ASN A N 1
ATOM 573 C CA . ASN A 1 75 ? 1.232 10.168 0.168 1.00 94.81 75 ASN A CA 1
ATOM 574 C C . ASN A 1 75 ? 1.426 8.810 -0.516 1.00 94.81 75 ASN A C 1
ATOM 576 O O . ASN A 1 75 ? 0.432 8.232 -0.940 1.00 94.81 75 ASN A O 1
ATOM 580 N N . VAL A 1 76 ? 2.651 8.312 -0.677 1.00 97.19 76 VAL A N 1
ATOM 581 C CA . VAL A 1 76 ? 2.913 7.019 -1.330 1.00 97.19 76 VAL A CA 1
ATOM 582 C C . VAL A 1 76 ? 3.512 6.038 -0.340 1.00 97.19 76 VAL A C 1
ATOM 584 O O . VAL A 1 76 ? 4.326 6.396 0.503 1.00 97.19 76 VAL A O 1
ATOM 587 N N . ASP A 1 77 ? 3.105 4.781 -0.426 1.00 96.75 77 ASP A N 1
ATOM 588 C CA . ASP A 1 77 ? 3.342 3.798 0.631 1.00 96.75 77 ASP A CA 1
ATOM 589 C C . ASP A 1 77 ? 4.130 2.587 0.151 1.00 96.75 77 ASP A C 1
ATOM 591 O O . ASP A 1 77 ? 4.830 1.947 0.945 1.00 96.75 77 ASP A O 1
ATOM 595 N N . ILE A 1 78 ? 3.980 2.253 -1.132 1.00 95.81 78 ILE A N 1
ATOM 596 C CA . ILE A 1 78 ? 4.477 1.018 -1.728 1.00 95.81 78 ILE A CA 1
ATOM 597 C C . ILE A 1 78 ? 5.019 1.312 -3.129 1.00 95.81 78 ILE A C 1
ATOM 599 O O . ILE A 1 78 ? 4.412 2.056 -3.900 1.00 95.81 78 ILE A O 1
ATOM 603 N N . LYS A 1 79 ? 6.136 0.676 -3.480 1.00 95.44 79 LYS A N 1
ATOM 604 C CA . LYS A 1 79 ? 6.677 0.628 -4.843 1.00 95.44 79 LYS A CA 1
ATOM 605 C C . LYS A 1 79 ? 6.891 -0.826 -5.276 1.00 95.44 79 LYS A C 1
ATOM 607 O O . LYS A 1 79 ? 7.317 -1.663 -4.474 1.00 95.44 79 LYS A O 1
ATOM 612 N N . PHE A 1 80 ? 6.606 -1.118 -6.540 1.00 94.69 80 PHE A N 1
ATOM 613 C CA . PHE A 1 80 ? 6.628 -2.472 -7.100 1.00 94.69 80 PHE A CA 1
ATOM 614 C C . PHE A 1 80 ? 7.789 -2.645 -8.072 1.00 94.69 80 PHE A C 1
ATOM 616 O O . PHE A 1 80 ? 8.050 -1.794 -8.909 1.00 94.69 80 PHE A O 1
ATOM 623 N N . HIS A 1 81 ? 8.507 -3.757 -8.006 1.00 94.88 81 HIS A N 1
ATOM 624 C CA . HIS A 1 81 ? 9.694 -3.970 -8.829 1.00 94.88 81 HIS A CA 1
ATOM 625 C C . HIS A 1 81 ? 9.757 -5.404 -9.348 1.00 94.88 81 HIS A C 1
ATOM 627 O O . HIS A 1 81 ? 9.224 -6.327 -8.739 1.00 94.88 81 HIS A O 1
ATOM 633 N N . LEU A 1 82 ? 10.416 -5.582 -10.486 1.00 95.44 82 LEU A N 1
ATOM 634 C CA . LEU A 1 82 ? 10.806 -6.878 -11.025 1.00 95.44 82 LEU A CA 1
ATOM 635 C C . LEU A 1 82 ? 12.329 -6.893 -10.997 1.00 95.44 82 LEU A C 1
ATOM 637 O O . LEU A 1 82 ? 12.951 -6.006 -11.569 1.00 95.44 82 LEU A O 1
ATOM 641 N N . TYR A 1 83 ? 12.909 -7.829 -10.253 1.00 93.06 83 TYR A N 1
ATOM 642 C CA . TYR A 1 83 ? 14.323 -7.814 -9.900 1.00 93.06 83 TYR A CA 1
ATOM 643 C C . TYR A 1 83 ? 15.156 -8.706 -10.818 1.00 93.06 83 TYR A C 1
ATOM 645 O O . TYR A 1 83 ? 14.963 -9.926 -10.858 1.00 93.06 83 TYR A O 1
ATOM 653 N N . GLY A 1 84 ? 16.159 -8.100 -11.457 1.00 90.31 84 GLY A N 1
ATOM 654 C CA . GLY A 1 84 ? 17.220 -8.812 -12.161 1.00 90.31 84 GLY A CA 1
ATOM 655 C C . GLY A 1 84 ? 16.766 -9.520 -13.439 1.00 90.31 84 GLY A C 1
ATOM 656 O O . GLY A 1 84 ? 15.670 -9.301 -13.956 1.00 90.31 84 GLY A O 1
ATOM 657 N N . ALA A 1 85 ? 17.635 -10.390 -13.959 1.00 90.31 85 ALA A N 1
ATOM 658 C CA . ALA A 1 85 ? 17.436 -11.067 -15.245 1.00 90.31 85 ALA A CA 1
ATOM 659 C C . ALA A 1 85 ? 16.237 -12.033 -15.264 1.00 90.31 85 ALA A C 1
ATOM 661 O O . ALA A 1 85 ? 15.704 -12.331 -16.324 1.00 90.31 85 ALA A O 1
ATOM 662 N N . SER A 1 86 ? 15.804 -12.515 -14.098 1.00 92.12 86 SER A N 1
ATOM 663 C CA . SER A 1 86 ? 14.660 -13.428 -13.968 1.00 92.12 86 SER A CA 1
ATOM 664 C C . SER A 1 86 ? 13.352 -12.714 -13.622 1.00 92.12 86 SER A C 1
ATOM 666 O O . SER A 1 86 ? 12.387 -13.381 -13.264 1.00 92.12 86 SER A O 1
ATOM 668 N N . SER A 1 87 ? 13.322 -11.376 -13.671 1.00 94.31 87 SER A N 1
ATOM 669 C CA . SER A 1 87 ? 12.125 -10.575 -13.384 1.00 94.31 87 SER A CA 1
ATOM 670 C C . SER A 1 87 ? 11.477 -10.902 -12.034 1.00 94.31 87 SER A C 1
ATOM 672 O O . SER A 1 87 ? 10.256 -10.940 -11.919 1.00 94.31 87 SER A O 1
ATOM 674 N N . VAL A 1 88 ? 12.274 -11.171 -10.994 1.00 95.56 88 VAL A N 1
ATOM 675 C CA . VAL A 1 88 ? 11.738 -11.708 -9.735 1.00 95.56 88 VAL A CA 1
ATOM 676 C C . VAL A 1 88 ? 10.835 -10.668 -9.059 1.00 95.56 88 VAL A C 1
ATOM 678 O O . VAL A 1 88 ? 11.325 -9.578 -8.751 1.00 95.56 88 VAL A O 1
ATOM 681 N N . PRO A 1 89 ? 9.561 -10.980 -8.766 1.00 95.50 89 PRO A N 1
ATOM 682 C CA . PRO A 1 89 ? 8.649 -10.025 -8.157 1.00 95.50 89 PRO A CA 1
ATOM 683 C C . PRO A 1 89 ? 9.125 -9.492 -6.802 1.00 95.50 89 PRO A C 1
ATOM 685 O O . PRO A 1 89 ? 9.682 -10.228 -5.972 1.00 95.50 89 PRO A O 1
ATOM 688 N N . ARG A 1 90 ? 8.917 -8.193 -6.575 1.00 94.75 90 ARG A N 1
ATOM 689 C CA . ARG A 1 90 ? 9.269 -7.474 -5.351 1.00 94.75 90 ARG A CA 1
ATOM 690 C C . ARG A 1 90 ? 8.267 -6.367 -5.040 1.00 94.75 90 ARG A C 1
ATOM 692 O O . ARG A 1 90 ? 7.918 -5.564 -5.902 1.00 94.75 90 ARG A O 1
ATOM 699 N N . ILE A 1 91 ? 7.908 -6.275 -3.770 1.00 93.25 91 ILE A N 1
ATOM 700 C CA . ILE A 1 91 ? 7.112 -5.214 -3.166 1.00 93.25 91 ILE A CA 1
ATOM 701 C C . ILE A 1 91 ? 7.965 -4.592 -2.072 1.00 93.25 91 ILE A C 1
ATOM 703 O O . ILE A 1 91 ? 8.543 -5.293 -1.235 1.00 93.25 91 ILE A O 1
ATOM 707 N N . TYR A 1 92 ? 8.068 -3.272 -2.094 1.00 93.44 92 TYR A N 1
ATOM 708 C CA . TYR A 1 92 ? 8.872 -2.520 -1.147 1.00 93.44 92 TYR A CA 1
ATOM 709 C C . TYR A 1 92 ? 8.051 -1.391 -0.550 1.00 93.44 92 TYR A C 1
ATOM 711 O O . TYR A 1 92 ? 7.241 -0.767 -1.232 1.00 93.44 92 TYR A O 1
ATOM 719 N N . SER A 1 93 ? 8.311 -1.095 0.716 1.00 93.75 93 SER A N 1
ATOM 720 C CA . SER A 1 93 ? 7.888 0.159 1.323 1.00 93.75 93 SER A CA 1
ATOM 721 C C . SER A 1 93 ? 8.746 1.324 0.820 1.00 93.75 93 SER A C 1
ATOM 723 O O . SER A 1 93 ? 9.782 1.133 0.166 1.00 93.75 93 SER A O 1
ATOM 725 N N . MET A 1 94 ? 8.351 2.551 1.154 1.00 94.44 94 MET A N 1
ATOM 726 C CA . MET A 1 94 ? 9.108 3.762 0.819 1.00 94.44 94 MET A CA 1
ATOM 727 C C . MET A 1 94 ? 10.252 4.005 1.816 1.00 94.44 94 MET A C 1
ATOM 729 O O . MET A 1 94 ? 10.397 5.090 2.368 1.00 94.44 94 MET A O 1
ATOM 733 N N . ASN A 1 95 ? 11.061 2.974 2.069 1.00 92.19 95 ASN A N 1
ATOM 734 C CA . ASN A 1 95 ? 12.272 3.062 2.883 1.00 92.19 95 ASN A CA 1
ATOM 735 C C . ASN A 1 95 ? 13.352 3.882 2.151 1.00 92.19 95 ASN A C 1
ATOM 737 O O . ASN A 1 95 ? 13.735 3.516 1.037 1.00 92.19 95 ASN A O 1
ATOM 741 N N . ASN A 1 96 ? 13.874 4.952 2.760 1.00 90.94 96 ASN A N 1
ATOM 742 C CA . ASN A 1 96 ? 14.955 5.769 2.190 1.00 90.94 96 ASN A CA 1
ATOM 743 C C . ASN A 1 96 ? 16.266 4.997 1.972 1.00 90.94 96 ASN A C 1
ATOM 745 O O . ASN A 1 96 ? 17.006 5.313 1.041 1.00 90.94 96 ASN A O 1
ATOM 749 N N . LEU A 1 97 ? 16.528 3.951 2.759 1.00 91.50 97 LEU A N 1
ATOM 750 C CA . LEU A 1 97 ? 17.735 3.123 2.643 1.00 91.50 97 LEU A CA 1
ATOM 751 C C . LEU A 1 97 ? 17.638 2.034 1.562 1.00 91.50 97 LEU A C 1
ATOM 753 O O . LEU A 1 97 ? 18.574 1.257 1.367 1.00 91.50 97 LEU A O 1
ATOM 757 N N . ASP A 1 98 ? 16.507 1.930 0.866 1.00 91.25 98 ASP A N 1
ATOM 758 C CA . ASP A 1 98 ? 16.311 0.904 -0.149 1.00 91.25 98 ASP A CA 1
ATOM 759 C C . ASP A 1 98 ? 17.070 1.231 -1.448 1.00 91.25 98 ASP A C 1
ATOM 761 O O . ASP A 1 98 ? 16.824 2.237 -2.115 1.00 91.25 98 ASP A O 1
ATOM 765 N N . SER A 1 99 ? 17.972 0.333 -1.852 1.00 91.31 99 SER A N 1
ATOM 766 C CA . SER A 1 99 ? 18.818 0.515 -3.044 1.00 91.31 99 SER A CA 1
ATOM 767 C C . SER A 1 99 ? 18.042 0.685 -4.358 1.00 91.31 99 SER A C 1
ATOM 769 O O . SER A 1 99 ? 18.567 1.263 -5.311 1.00 91.31 99 SER A O 1
ATOM 771 N N . LYS A 1 100 ? 16.782 0.231 -4.433 1.00 92.94 100 LYS A N 1
ATOM 772 C CA . LYS A 1 100 ? 15.949 0.353 -5.637 1.00 92.94 100 LYS A CA 1
ATOM 773 C C . LYS A 1 100 ? 15.332 1.733 -5.799 1.00 92.94 100 LYS A C 1
ATOM 775 O O . LYS A 1 100 ? 14.839 2.030 -6.884 1.00 92.94 100 LYS A O 1
ATOM 780 N N . ASN A 1 101 ? 15.441 2.611 -4.799 1.00 95.38 101 ASN A N 1
ATOM 781 C CA . ASN A 1 101 ? 15.071 4.024 -4.922 1.00 95.38 101 ASN A CA 1
ATOM 782 C C . ASN A 1 101 ? 15.736 4.706 -6.134 1.00 95.38 101 ASN A C 1
ATOM 784 O O . ASN A 1 101 ? 15.112 5.533 -6.794 1.00 95.38 101 ASN A O 1
ATOM 788 N N . ALA A 1 102 ? 16.959 4.309 -6.503 1.00 96.50 102 ALA A N 1
ATOM 789 C CA . ALA A 1 102 ? 17.692 4.915 -7.617 1.00 96.50 102 ALA A CA 1
ATOM 790 C C . ALA A 1 102 ? 17.027 4.702 -8.994 1.00 96.50 102 ALA A C 1
ATOM 792 O O . ALA A 1 102 ? 17.337 5.421 -9.947 1.00 96.50 102 ALA A O 1
ATOM 793 N N . LEU A 1 103 ? 16.125 3.721 -9.109 1.00 95.00 103 LEU A N 1
ATOM 794 C CA . LEU A 1 103 ? 15.446 3.373 -10.358 1.00 95.00 103 LEU A CA 1
ATOM 795 C C . LEU A 1 103 ? 14.172 4.193 -10.597 1.00 95.00 103 LEU A C 1
ATOM 797 O O . LEU A 1 103 ? 13.722 4.288 -11.735 1.00 95.00 103 LEU A O 1
ATOM 801 N N . TYR A 1 104 ? 13.596 4.796 -9.556 1.00 95.94 104 TYR A N 1
ATOM 802 C CA . TYR A 1 104 ? 12.385 5.610 -9.663 1.00 95.94 104 TYR A CA 1
ATOM 803 C C . TYR A 1 104 ? 12.793 7.063 -9.816 1.00 95.94 104 TYR A C 1
ATOM 805 O O . TYR A 1 104 ? 13.331 7.659 -8.884 1.00 95.94 104 TYR A O 1
ATOM 813 N N . LYS A 1 105 ? 12.576 7.628 -11.001 1.00 95.50 105 LYS A N 1
ATOM 814 C CA . LYS A 1 105 ? 13.046 8.972 -11.340 1.00 95.50 105 LYS A CA 1
ATOM 815 C C . LYS A 1 105 ? 11.894 9.855 -11.790 1.00 95.50 105 LYS A C 1
ATOM 817 O O . LYS A 1 105 ? 10.938 9.376 -12.395 1.00 95.50 105 LYS A O 1
ATOM 822 N N . THR A 1 106 ? 11.989 11.147 -11.505 1.00 95.12 106 THR A N 1
ATOM 823 C CA . THR A 1 106 ? 11.166 12.168 -12.167 1.00 95.12 106 THR A CA 1
ATOM 824 C C . THR A 1 106 ? 11.517 12.244 -1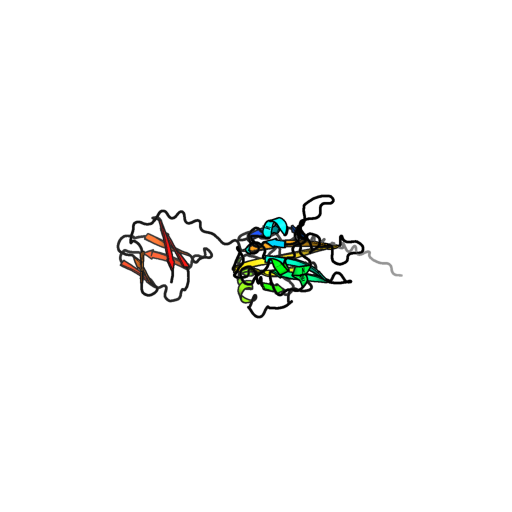3.655 1.00 95.12 106 THR A C 1
ATOM 826 O O . THR A 1 106 ? 12.562 11.740 -14.078 1.00 95.12 106 THR A O 1
ATOM 829 N N . THR A 1 107 ? 10.694 12.922 -14.454 1.00 92.38 107 THR A N 1
ATOM 830 C CA . THR A 1 107 ? 11.005 13.193 -15.869 1.00 92.38 107 THR A CA 1
ATOM 831 C C . THR A 1 107 ? 12.324 13.963 -16.018 1.00 92.38 107 THR A C 1
ATOM 833 O O . THR A 1 107 ? 13.081 13.727 -16.952 1.00 92.38 107 THR A O 1
ATOM 836 N N . GLY A 1 108 ? 12.656 14.820 -15.044 1.00 93.69 108 GLY A N 1
ATOM 837 C CA . GLY A 1 108 ? 13.939 15.530 -14.967 1.00 93.69 108 GLY A CA 1
ATOM 838 C C . GLY A 1 108 ? 15.125 14.686 -14.476 1.00 93.69 108 GLY A C 1
ATOM 839 O O . GLY A 1 108 ? 16.195 15.234 -14.238 1.00 93.69 108 GLY A O 1
ATOM 840 N N . GLY A 1 109 ? 14.953 13.376 -14.273 1.00 95.12 109 GLY A N 1
ATOM 841 C CA . GLY A 1 109 ? 16.024 12.457 -13.879 1.00 95.12 109 GLY A CA 1
ATOM 842 C C . GLY A 1 109 ? 16.367 12.442 -12.385 1.00 95.12 109 GLY A C 1
ATOM 843 O O . GLY A 1 109 ? 17.269 11.704 -11.985 1.00 95.12 109 GLY A O 1
ATOM 844 N N . VAL A 1 110 ? 15.647 13.196 -11.548 1.00 96.81 110 VAL A N 1
ATOM 845 C CA . VAL A 1 110 ? 15.857 13.219 -10.091 1.00 96.81 110 VAL A CA 1
ATOM 846 C C . VAL A 1 110 ? 15.356 11.907 -9.496 1.00 96.81 110 VAL A C 1
ATOM 848 O O . VAL A 1 110 ? 14.184 11.561 -9.647 1.00 96.81 110 VAL A O 1
ATOM 851 N N . ALA A 1 111 ? 16.245 11.165 -8.840 1.00 97.00 111 ALA A N 1
ATOM 852 C CA . ALA A 1 111 ? 15.934 9.855 -8.284 1.00 97.00 111 ALA A CA 1
ATOM 853 C C . ALA A 1 111 ? 15.208 9.951 -6.938 1.00 97.00 111 ALA A C 1
ATOM 855 O O . ALA A 1 111 ? 15.461 10.845 -6.137 1.00 97.00 111 ALA A O 1
ATOM 856 N N . LEU A 1 112 ? 14.370 8.963 -6.635 1.00 96.44 112 LEU A N 1
ATOM 857 C CA . LEU A 1 112 ? 13.681 8.858 -5.351 1.00 96.44 112 LEU A CA 1
ATOM 858 C C . LEU A 1 112 ? 14.662 8.822 -4.167 1.00 96.44 112 LEU A C 1
ATOM 860 O O . LEU A 1 112 ? 14.351 9.369 -3.114 1.00 96.44 112 LEU A O 1
ATOM 864 N N . THR A 1 113 ? 15.869 8.269 -4.351 1.00 96.56 113 THR A N 1
ATOM 865 C CA . THR A 1 113 ? 16.927 8.252 -3.322 1.00 96.56 113 THR A CA 1
ATOM 866 C C . THR A 1 113 ? 17.307 9.651 -2.842 1.00 96.56 113 THR A C 1
ATOM 868 O O . THR A 1 113 ? 17.689 9.805 -1.691 1.00 96.56 113 THR A O 1
ATOM 871 N N . THR A 1 114 ? 17.218 10.670 -3.704 1.00 96.50 114 THR A N 1
ATOM 872 C CA . THR A 1 114 ? 17.563 12.052 -3.333 1.00 96.50 114 THR A CA 1
ATOM 873 C C . THR A 1 114 ? 16.383 12.817 -2.744 1.00 96.50 114 THR A C 1
ATOM 875 O O . THR A 1 114 ? 16.571 13.907 -2.218 1.00 96.50 114 THR A O 1
ATOM 878 N N . LEU A 1 115 ? 15.166 12.293 -2.900 1.00 95.75 115 LEU A N 1
ATOM 879 C CA . LEU A 1 115 ? 13.929 12.941 -2.471 1.00 95.75 115 LEU A CA 1
ATOM 880 C C . LEU A 1 115 ? 13.426 12.386 -1.131 1.00 95.75 115 LEU A C 1
ATOM 882 O O . LEU A 1 115 ? 12.825 13.125 -0.357 1.00 95.75 115 LEU A O 1
ATOM 886 N N . LEU A 1 116 ? 13.673 11.101 -0.851 1.00 94.69 116 LEU A N 1
ATOM 887 C CA . LEU A 1 116 ? 13.340 10.494 0.434 1.00 94.69 116 LEU A CA 1
ATOM 888 C C . LEU A 1 116 ? 14.318 10.921 1.535 1.00 94.69 116 LEU A C 1
ATOM 890 O O . LEU A 1 116 ? 15.530 10.984 1.355 1.00 94.69 116 LEU A O 1
ATOM 894 N N . SER A 1 117 ? 13.756 11.128 2.714 1.00 93.06 117 SER A N 1
ATOM 895 C CA . SER A 1 117 ? 14.411 11.461 3.977 1.00 93.06 117 SER A CA 1
ATOM 896 C C . SER A 1 117 ? 13.784 10.625 5.091 1.00 93.06 117 SER A C 1
ATOM 898 O O . SER A 1 117 ? 12.752 9.985 4.880 1.00 93.06 117 SER A O 1
ATOM 900 N N . ASP A 1 118 ? 14.328 10.675 6.305 1.00 89.69 118 ASP A N 1
ATOM 901 C CA . ASP A 1 118 ? 13.702 10.006 7.456 1.00 89.69 118 ASP A CA 1
ATOM 902 C C . ASP A 1 118 ? 12.265 10.506 7.700 1.00 89.69 118 ASP A C 1
ATOM 904 O O . ASP A 1 118 ? 11.368 9.719 7.994 1.00 89.69 118 ASP A O 1
ATOM 908 N N . SER A 1 119 ? 12.007 11.801 7.481 1.00 90.69 119 SER A N 1
ATOM 909 C CA . SER A 1 119 ? 10.682 12.418 7.652 1.00 90.69 119 SER A CA 1
ATOM 910 C C . SER A 1 119 ? 9.660 12.054 6.570 1.00 90.69 119 SER A C 1
ATOM 912 O O . SER A 1 119 ? 8.468 12.282 6.760 1.00 90.69 119 SER A O 1
ATOM 914 N N . THR A 1 120 ? 10.102 11.496 5.443 1.00 89.25 120 THR A N 1
ATOM 915 C CA . THR A 1 120 ? 9.241 11.077 4.321 1.00 89.25 120 THR A CA 1
ATOM 916 C C . THR A 1 120 ? 9.302 9.570 4.061 1.00 89.25 120 THR A C 1
ATOM 918 O O . THR A 1 120 ? 8.683 9.067 3.126 1.00 89.25 120 THR A O 1
ATOM 921 N N . THR A 1 121 ? 10.035 8.836 4.902 1.00 89.38 121 THR A N 1
ATOM 922 C CA . THR A 1 121 ? 10.202 7.388 4.806 1.00 89.38 121 THR A CA 1
ATOM 923 C C . THR A 1 121 ? 8.972 6.679 5.342 1.00 89.38 121 THR A C 1
ATOM 925 O O . THR A 1 121 ? 8.820 6.533 6.554 1.00 89.38 121 THR A O 1
ATOM 928 N N . ASN A 1 122 ? 8.106 6.191 4.454 1.00 90.88 122 ASN A N 1
ATOM 929 C CA . ASN A 1 122 ? 6.934 5.400 4.832 1.00 90.88 122 ASN A CA 1
ATOM 930 C C . ASN A 1 122 ? 7.306 3.916 4.941 1.00 90.88 122 ASN A C 1
ATOM 932 O O . ASN A 1 122 ? 7.300 3.184 3.950 1.00 90.88 122 ASN A O 1
ATOM 936 N N . LEU A 1 123 ? 7.608 3.454 6.162 1.00 90.50 123 LEU A N 1
ATOM 937 C CA . LEU A 1 123 ? 7.885 2.043 6.469 1.00 90.50 123 LEU A CA 1
ATOM 938 C C . LEU A 1 123 ? 6.598 1.213 6.565 1.00 90.50 123 LEU A C 1
ATOM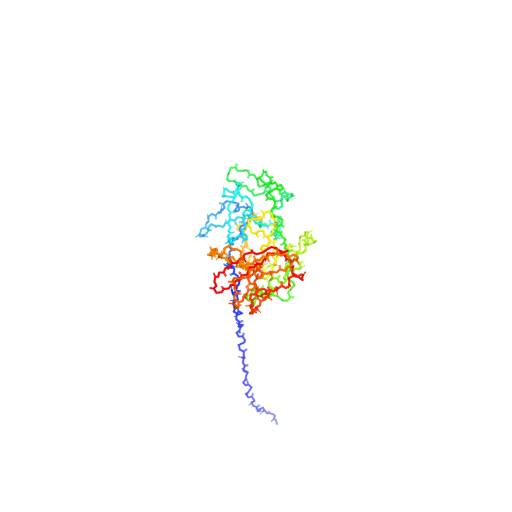 940 O O . LEU A 1 123 ? 6.266 0.669 7.620 1.00 90.50 123 LEU A O 1
ATOM 944 N N . THR A 1 124 ? 5.866 1.122 5.456 1.00 92.69 124 THR A N 1
ATOM 945 C CA . THR A 1 124 ? 4.749 0.184 5.307 1.00 92.69 124 THR A CA 1
ATOM 946 C C . THR A 1 124 ? 5.228 -1.234 5.591 1.00 92.69 124 THR A C 1
ATOM 948 O O . THR A 1 124 ? 6.268 -1.670 5.093 1.00 92.69 124 THR A O 1
ATOM 951 N N . LYS A 1 125 ? 4.475 -1.948 6.421 1.00 91.50 125 LYS A N 1
ATOM 952 C CA . LYS A 1 125 ? 4.772 -3.326 6.805 1.00 91.50 125 LYS A CA 1
ATOM 953 C C . LYS A 1 125 ? 3.867 -4.275 6.046 1.00 91.50 125 LYS A C 1
ATOM 955 O O . LYS A 1 125 ? 2.721 -3.930 5.763 1.00 91.50 125 LYS A O 1
ATOM 960 N N . PHE A 1 126 ? 4.379 -5.467 5.777 1.00 91.44 126 PHE A N 1
ATOM 961 C CA . PHE A 1 126 ? 3.665 -6.511 5.058 1.00 91.44 126 PHE A CA 1
ATOM 962 C C . PHE A 1 126 ? 3.631 -7.789 5.883 1.00 91.44 126 PHE A C 1
ATOM 964 O O . PHE A 1 126 ? 4.563 -8.066 6.635 1.00 91.44 126 PHE A O 1
ATOM 971 N N . TYR A 1 127 ? 2.575 -8.571 5.713 1.00 89.69 127 TYR A N 1
ATOM 972 C CA . TYR A 1 127 ? 2.458 -9.910 6.269 1.00 89.69 127 TYR A CA 1
ATOM 973 C C . TYR A 1 127 ? 1.876 -10.829 5.198 1.00 89.69 127 TYR A C 1
ATOM 975 O O . TYR A 1 127 ? 0.770 -10.598 4.704 1.00 89.69 127 TYR A O 1
ATOM 983 N N . ARG A 1 128 ? 2.640 -11.852 4.808 1.00 89.00 128 ARG A N 1
ATOM 984 C CA . ARG A 1 128 ? 2.159 -12.893 3.900 1.00 89.00 128 ARG A CA 1
ATOM 985 C C . ARG A 1 128 ? 1.176 -13.770 4.662 1.00 89.00 128 ARG A C 1
ATOM 987 O O . ARG A 1 128 ? 1.557 -14.435 5.622 1.00 89.00 128 ARG A O 1
ATOM 994 N N . ILE A 1 129 ? -0.081 -13.757 4.234 1.00 89.62 129 ILE A N 1
ATOM 995 C CA . ILE A 1 129 ? -1.124 -14.545 4.880 1.00 89.62 129 ILE A CA 1
ATOM 996 C C . ILE A 1 129 ? -0.979 -15.999 4.411 1.00 89.62 129 ILE A C 1
ATOM 998 O O . ILE A 1 129 ? -0.925 -16.234 3.200 1.00 89.62 129 ILE A O 1
ATOM 1002 N N . PRO A 1 130 ? -0.900 -16.985 5.322 1.00 84.81 130 PRO A N 1
ATOM 1003 C CA . PRO A 1 130 ? -0.879 -18.389 4.937 1.00 84.81 130 PRO A CA 1
ATOM 1004 C C . PRO A 1 130 ? -2.120 -18.778 4.125 1.00 84.81 130 PRO A C 1
ATOM 1006 O O . PRO A 1 130 ? -3.239 -18.377 4.439 1.00 84.81 130 PRO A O 1
ATOM 1009 N N . SER A 1 131 ? -1.918 -19.594 3.091 1.00 81.62 131 SER A N 1
ATOM 1010 C CA . SER A 1 131 ? -3.012 -20.193 2.325 1.00 81.62 131 SER A CA 1
ATOM 1011 C C . SER A 1 131 ? -3.685 -21.324 3.124 1.00 81.62 131 SER A C 1
ATOM 1013 O O . SER A 1 131 ? -2.977 -22.057 3.822 1.00 81.62 131 SER A O 1
ATOM 1015 N N . PRO A 1 132 ? -5.013 -21.524 3.004 1.00 87.19 132 PRO A N 1
ATOM 1016 C CA . PRO A 1 132 ? -5.958 -20.743 2.201 1.00 87.19 132 PRO A CA 1
ATOM 1017 C C . PRO A 1 132 ? -6.470 -19.490 2.931 1.00 87.19 132 PRO A C 1
ATOM 1019 O O . PRO A 1 132 ? -6.937 -19.567 4.064 1.00 87.19 132 PRO A O 1
ATOM 1022 N N . PHE A 1 133 ? -6.465 -18.344 2.244 1.00 90.75 133 PHE A N 1
ATOM 1023 C CA . PHE A 1 133 ? -7.148 -17.119 2.673 1.00 90.75 133 PHE A CA 1
ATOM 1024 C C . PHE A 1 133 ? -7.871 -16.504 1.470 1.00 90.75 133 PHE A C 1
ATOM 1026 O O . PHE A 1 133 ? -7.252 -16.281 0.430 1.00 90.75 133 PHE A O 1
ATOM 1033 N N . SER A 1 134 ? -9.177 -16.245 1.584 1.00 94.81 134 SER A N 1
ATOM 1034 C CA . SER A 1 134 ? -9.963 -15.669 0.484 1.00 94.81 134 SER A CA 1
ATOM 1035 C C . SER A 1 134 ? -9.981 -14.151 0.580 1.00 94.81 134 SER A C 1
ATOM 1037 O O . SER A 1 134 ? -10.524 -13.587 1.526 1.00 94.81 134 SER A O 1
ATOM 1039 N N . PHE A 1 135 ? -9.444 -13.483 -0.441 1.00 96.75 135 PHE A N 1
ATOM 1040 C CA . PHE A 1 135 ? -9.584 -12.037 -0.574 1.00 96.75 135 PHE A CA 1
ATOM 1041 C C . PHE A 1 135 ? -11.058 -11.637 -0.678 1.00 96.75 135 PHE A C 1
ATOM 1043 O O . PHE A 1 135 ? -11.483 -10.675 -0.044 1.00 96.75 135 PHE A O 1
ATOM 1050 N N . GLU A 1 136 ? -11.839 -12.379 -1.460 1.00 95.62 136 GLU A N 1
ATOM 1051 C CA . GLU A 1 136 ? -13.227 -12.084 -1.791 1.00 95.62 136 GLU A CA 1
ATOM 1052 C C . GLU A 1 136 ? -14.106 -12.137 -0.539 1.00 95.62 136 GLU A C 1
ATOM 1054 O O . GLU A 1 136 ? -14.788 -11.155 -0.237 1.00 95.62 136 GLU A O 1
ATOM 1059 N N . ALA A 1 137 ? -14.004 -13.223 0.233 1.00 95.25 137 ALA A N 1
ATOM 1060 C CA . ALA A 1 137 ? -14.819 -13.465 1.420 1.00 95.25 137 ALA A CA 1
ATOM 1061 C C . ALA A 1 137 ? -14.307 -12.773 2.697 1.00 95.25 137 ALA A C 1
ATOM 1063 O O . ALA A 1 137 ? -15.065 -12.683 3.659 1.00 95.25 137 ALA A O 1
ATOM 1064 N N . ALA A 1 138 ? -13.065 -12.265 2.716 1.00 94.62 138 ALA A N 1
ATOM 1065 C CA . ALA A 1 138 ? -12.497 -11.619 3.900 1.00 94.62 138 ALA A CA 1
ATOM 1066 C C . ALA A 1 138 ? -13.374 -10.462 4.406 1.00 94.62 138 ALA A C 1
ATOM 1068 O O . ALA A 1 138 ? -13.655 -9.496 3.680 1.00 94.62 138 ALA A O 1
ATOM 1069 N N . THR A 1 139 ? -13.757 -10.563 5.674 1.00 92.50 139 THR A N 1
ATOM 1070 C CA . THR A 1 139 ? -14.539 -9.580 6.423 1.00 92.50 139 THR A CA 1
ATOM 1071 C C . THR A 1 139 ? -13.648 -8.504 7.036 1.00 92.50 139 THR A C 1
ATOM 1073 O O . THR A 1 139 ? -12.445 -8.695 7.243 1.00 92.50 139 THR A O 1
ATOM 1076 N N . LYS A 1 140 ? -14.244 -7.356 7.387 1.00 90.94 140 LYS A N 1
ATOM 1077 C CA . LYS A 1 140 ? -13.536 -6.271 8.082 1.00 90.94 140 LYS A CA 1
ATOM 1078 C C . LYS A 1 140 ? -12.832 -6.768 9.347 1.00 90.94 140 LYS A C 1
ATOM 1080 O O . LYS A 1 140 ? -11.655 -6.476 9.529 1.00 90.94 140 LYS A O 1
ATOM 1085 N N . SER A 1 141 ? -13.524 -7.539 10.184 1.00 87.31 141 SER A N 1
ATOM 1086 C CA . SER A 1 141 ? -12.977 -8.019 11.457 1.00 87.31 141 SER A CA 1
ATOM 1087 C C . SER A 1 141 ? -11.792 -8.969 11.277 1.00 87.31 141 SER A C 1
ATOM 1089 O O . SER A 1 141 ? -10.829 -8.882 12.036 1.00 87.31 141 SER A O 1
ATOM 1091 N N . GLU A 1 142 ? -11.821 -9.834 10.259 1.00 90.62 142 GLU A N 1
ATOM 1092 C CA . GLU A 1 142 ? -10.677 -10.694 9.928 1.00 90.62 142 GLU A CA 1
ATOM 1093 C C . GLU A 1 142 ? -9.465 -9.864 9.503 1.00 90.62 142 GLU A C 1
ATOM 1095 O O . GLU A 1 142 ? -8.363 -10.095 9.994 1.00 90.62 142 GLU A O 1
ATOM 1100 N N . VAL A 1 143 ? -9.662 -8.854 8.648 1.00 93.00 143 VAL A N 1
ATOM 1101 C CA . VAL A 1 143 ? -8.570 -7.976 8.202 1.00 93.00 143 VAL A CA 1
ATOM 1102 C C . VAL A 1 143 ? -8.026 -7.119 9.350 1.00 93.00 143 VAL A C 1
ATOM 1104 O O . VAL A 1 143 ? -6.814 -6.947 9.465 1.00 93.00 143 VAL A O 1
ATOM 1107 N N . GLU A 1 144 ? -8.881 -6.617 10.242 1.00 89.31 144 GLU A N 1
ATOM 1108 C CA . GLU A 1 144 ? -8.452 -5.883 11.440 1.00 89.31 144 GLU A CA 1
ATOM 1109 C C . GLU A 1 144 ? -7.605 -6.756 12.379 1.00 89.31 144 GLU A C 1
ATOM 1111 O O . GLU A 1 144 ? -6.594 -6.286 12.911 1.00 89.31 144 GLU A O 1
ATOM 1116 N N . ALA A 1 145 ? -7.953 -8.038 12.535 1.00 86.81 145 ALA A N 1
ATOM 1117 C CA . ALA A 1 145 ? -7.203 -8.977 13.369 1.00 86.81 145 ALA A CA 1
ATOM 1118 C C . ALA A 1 145 ? -5.758 -9.198 12.876 1.00 86.81 145 ALA A C 1
ATOM 1120 O O . ALA A 1 145 ? -4.858 -9.422 13.692 1.00 86.81 145 ALA A O 1
ATOM 1121 N N . LEU A 1 146 ? -5.502 -9.046 11.568 1.00 86.44 146 LEU A N 1
ATOM 1122 C CA . LEU A 1 146 ? -4.156 -9.146 10.984 1.00 86.44 146 LEU A CA 1
ATOM 1123 C C . LEU A 1 146 ? -3.204 -8.061 11.508 1.00 86.44 146 LEU A C 1
ATOM 1125 O O . LEU A 1 146 ? -1.992 -8.267 11.504 1.00 86.44 146 LEU A O 1
ATOM 1129 N N . SER A 1 147 ? -3.711 -6.934 12.025 1.00 84.44 147 SER A N 1
ATOM 1130 C CA . SER A 1 147 ? -2.871 -5.872 12.603 1.00 84.44 147 SER A CA 1
ATOM 1131 C C . SER A 1 147 ? -1.936 -6.374 13.703 1.00 84.44 147 SER A C 1
ATOM 1133 O O . SER A 1 147 ? -0.842 -5.834 13.861 1.00 84.44 147 SER A O 1
ATOM 1135 N N . ASN A 1 148 ? -2.353 -7.390 14.463 1.00 80.44 148 ASN A N 1
ATOM 1136 C CA . ASN A 1 148 ? -1.541 -7.972 15.534 1.00 80.44 148 ASN A CA 1
ATOM 1137 C C . ASN A 1 148 ? -0.404 -8.855 14.997 1.00 80.44 148 ASN A C 1
ATOM 1139 O O . ASN A 1 148 ? 0.601 -9.039 15.677 1.00 80.44 148 ASN A O 1
ATOM 1143 N N . LEU A 1 149 ? -0.556 -9.380 13.779 1.00 81.00 149 LEU A N 1
ATOM 1144 C CA . LEU A 1 149 ? 0.442 -10.208 13.099 1.00 81.00 149 LEU A CA 1
ATOM 1145 C C . LEU A 1 149 ? 1.466 -9.354 12.339 1.00 81.00 149 LEU A C 1
ATOM 1147 O O . LEU A 1 149 ? 2.611 -9.762 12.156 1.00 81.00 149 LEU A O 1
ATOM 1151 N N . ILE A 1 150 ? 1.083 -8.135 11.947 1.00 79.94 150 ILE A N 1
ATOM 1152 C CA . ILE A 1 150 ? 1.965 -7.160 11.297 1.00 79.94 150 ILE A CA 1
ATOM 1153 C C . ILE A 1 150 ? 2.840 -6.471 12.363 1.00 79.94 150 ILE A C 1
ATOM 1155 O O . ILE A 1 150 ? 2.610 -5.328 12.770 1.00 79.94 150 ILE A O 1
ATOM 1159 N N . THR A 1 151 ? 3.847 -7.192 12.857 1.00 68.19 151 THR A N 1
ATOM 1160 C CA . THR A 1 151 ? 4.739 -6.730 13.933 1.00 68.19 151 THR A CA 1
ATOM 1161 C C . THR A 1 151 ? 5.921 -5.901 13.417 1.00 68.19 151 THR A C 1
ATOM 1163 O O . THR A 1 151 ? 6.233 -5.872 12.229 1.00 68.19 151 THR A O 1
ATOM 1166 N N . GLU A 1 152 ? 6.621 -5.203 14.319 1.00 58.16 152 GLU A N 1
ATOM 1167 C CA . GLU A 1 152 ? 7.916 -4.560 14.027 1.00 58.16 152 GLU A CA 1
ATOM 1168 C C . GLU A 1 152 ? 9.023 -5.536 13.614 1.00 58.16 152 GLU A C 1
ATOM 1170 O O . GLU A 1 152 ? 10.006 -5.095 13.036 1.00 58.16 152 GLU A O 1
ATOM 1175 N N . GLN A 1 153 ? 8.868 -6.843 13.845 1.00 47.91 153 GLN A N 1
ATOM 1176 C CA . GLN A 1 153 ? 9.821 -7.854 13.381 1.00 47.91 153 GLN A CA 1
ATOM 1177 C C . GLN A 1 153 ? 9.486 -8.430 12.002 1.00 47.91 153 GLN A C 1
ATOM 1179 O O . GLN A 1 153 ? 10.350 -9.060 11.404 1.00 47.91 153 GLN A O 1
ATOM 1184 N N . ALA A 1 154 ? 8.323 -8.106 11.417 1.00 52.91 154 ALA A N 1
ATOM 1185 C CA . ALA A 1 154 ? 8.027 -8.373 9.999 1.00 52.91 154 ALA A CA 1
ATOM 1186 C C . ALA A 1 154 ? 8.931 -7.559 9.032 1.00 52.91 154 ALA A C 1
ATOM 1188 O O . ALA A 1 154 ? 8.724 -7.502 7.817 1.00 52.91 154 ALA A O 1
ATOM 1189 N N . VAL A 1 155 ? 9.947 -6.885 9.581 1.00 43.50 155 VAL A N 1
ATOM 1190 C CA . VAL A 1 155 ? 10.982 -6.104 8.913 1.00 43.50 155 VAL A CA 1
ATOM 1191 C C . VAL A 1 155 ? 11.984 -7.054 8.260 1.00 43.50 155 VAL A C 1
ATOM 1193 O O . VAL A 1 155 ? 13.071 -7.293 8.773 1.00 43.50 155 VAL A O 1
ATOM 1196 N N . LYS A 1 156 ? 11.587 -7.579 7.098 1.00 48.25 156 LYS A N 1
ATOM 1197 C CA . LYS A 1 156 ? 12.377 -7.798 5.870 1.00 48.25 156 LYS A CA 1
ATOM 1198 C C . LYS A 1 156 ? 11.818 -9.014 5.134 1.00 48.25 156 LYS A C 1
ATOM 1200 O O . LYS A 1 156 ? 12.080 -10.144 5.505 1.00 48.25 156 LYS A O 1
ATOM 1205 N N . ASN A 1 157 ? 11.182 -8.755 3.995 1.00 52.53 157 ASN A N 1
ATOM 1206 C CA . ASN A 1 157 ? 11.002 -9.712 2.897 1.00 52.53 157 ASN A CA 1
ATOM 1207 C C . ASN A 1 157 ? 9.909 -10.786 2.991 1.00 52.53 157 ASN A C 1
ATOM 1209 O O . ASN A 1 157 ? 9.799 -11.530 2.024 1.00 52.53 157 ASN A O 1
ATOM 1213 N N . ASP A 1 158 ? 9.048 -10.847 4.007 1.00 60.78 158 ASP A N 1
ATOM 1214 C CA . ASP A 1 158 ? 8.046 -11.936 4.052 1.00 60.78 158 ASP A CA 1
ATOM 1215 C C . ASP A 1 158 ? 7.035 -11.915 2.895 1.00 60.78 158 ASP A C 1
ATOM 1217 O O . ASP A 1 158 ? 6.494 -12.955 2.530 1.00 60.78 158 ASP A O 1
ATOM 1221 N N . ALA A 1 159 ? 6.815 -10.756 2.269 1.00 76.88 159 ALA A N 1
ATOM 1222 C CA . ALA A 1 159 ? 5.988 -10.633 1.068 1.00 76.88 159 ALA A CA 1
ATOM 1223 C C . ALA A 1 159 ? 6.745 -10.915 -0.244 1.00 76.88 159 ALA A C 1
ATOM 1225 O O . ALA A 1 159 ? 6.130 -10.912 -1.303 1.00 76.88 159 ALA A O 1
ATOM 1226 N N . ASN A 1 160 ? 8.067 -11.125 -0.206 1.00 89.31 160 ASN A N 1
ATOM 1227 C CA . ASN A 1 160 ? 8.919 -11.210 -1.392 1.00 89.31 160 ASN A CA 1
ATOM 1228 C C . ASN A 1 160 ? 9.525 -12.613 -1.582 1.00 89.31 160 ASN A C 1
ATOM 1230 O O . ASN A 1 160 ? 10.091 -13.159 -0.640 1.00 89.31 160 ASN A O 1
ATOM 1234 N N . PRO A 1 161 ? 9.524 -13.171 -2.809 1.00 93.25 161 PRO A N 1
ATOM 1235 C CA . PRO A 1 161 ? 8.760 -12.720 -3.977 1.00 93.25 161 PRO A CA 1
ATOM 1236 C C . PRO A 1 161 ? 7.267 -13.013 -3.804 1.00 93.25 161 PRO A C 1
ATOM 1238 O O . PRO A 1 161 ? 6.963 -14.145 -3.431 1.00 93.25 161 PRO A O 1
ATOM 1241 N N . PRO A 1 162 ? 6.350 -12.072 -4.084 1.00 93.00 162 PRO A N 1
ATOM 1242 C CA . PRO A 1 162 ? 4.928 -12.389 -4.120 1.00 93.00 162 PRO A CA 1
ATOM 1243 C C . PRO A 1 162 ? 4.603 -13.280 -5.328 1.00 93.00 162 PRO A C 1
ATOM 1245 O O . PRO A 1 162 ? 5.248 -13.166 -6.375 1.00 93.00 162 PRO A O 1
ATOM 1248 N N . ALA A 1 163 ? 3.590 -14.132 -5.196 1.00 93.31 163 ALA A N 1
ATOM 1249 C CA . ALA A 1 163 ? 3.083 -14.970 -6.282 1.00 93.31 163 ALA A CA 1
ATOM 1250 C C . ALA A 1 163 ? 1.634 -14.620 -6.655 1.00 93.31 163 ALA A C 1
ATOM 1252 O O . ALA A 1 163 ? 0.874 -14.097 -5.841 1.00 93.31 163 ALA A O 1
ATOM 1253 N N . ILE A 1 164 ? 1.252 -14.919 -7.900 1.00 96.31 164 ILE A N 1
ATOM 1254 C CA . ILE A 1 164 ? -0.126 -14.756 -8.383 1.00 96.31 164 ILE A CA 1
ATOM 1255 C C . ILE A 1 164 ? -1.072 -15.601 -7.520 1.00 96.31 164 ILE A C 1
ATOM 1257 O O . ILE A 1 164 ? -0.783 -16.754 -7.202 1.00 96.31 164 ILE A O 1
ATOM 1261 N N . GLY A 1 165 ? -2.197 -15.007 -7.131 1.00 94.56 165 GLY A N 1
ATOM 1262 C CA . GLY A 1 165 ? -3.187 -15.577 -6.224 1.00 94.56 165 GLY A CA 1
ATOM 1263 C C . GLY A 1 165 ? -2.888 -15.370 -4.737 1.00 94.56 165 GLY A C 1
ATOM 1264 O O . GLY A 1 165 ? -3.782 -15.595 -3.922 1.00 94.56 165 GLY A O 1
ATOM 1265 N N . GLU A 1 166 ? -1.685 -14.920 -4.353 1.00 94.19 166 GLU A N 1
ATOM 1266 C CA . GLU A 1 166 ? -1.379 -14.643 -2.945 1.00 94.19 166 GLU A CA 1
ATOM 1267 C C . GLU A 1 166 ? -2.133 -13.412 -2.433 1.00 94.19 166 GLU A C 1
ATOM 1269 O O . GLU A 1 166 ? -2.254 -12.398 -3.126 1.00 94.19 166 GLU A O 1
ATOM 1274 N N . VAL A 1 167 ? -2.575 -13.494 -1.174 1.00 95.38 167 VAL A N 1
ATOM 1275 C CA . VAL A 1 167 ? -3.136 -12.371 -0.419 1.00 95.38 167 VAL A CA 1
ATOM 1276 C C . VAL A 1 167 ? -2.131 -11.938 0.641 1.00 95.38 167 VAL A C 1
ATOM 1278 O O . VAL A 1 167 ? -1.670 -12.733 1.462 1.00 95.38 167 VAL A O 1
ATOM 1281 N N . ILE A 1 168 ? -1.783 -10.658 0.623 1.00 94.75 168 ILE A N 1
ATOM 1282 C CA . ILE A 1 168 ? -0.783 -10.064 1.503 1.00 94.75 168 ILE A CA 1
ATOM 1283 C C . ILE A 1 168 ? -1.452 -8.945 2.289 1.00 94.75 168 ILE A C 1
ATOM 1285 O O . ILE A 1 168 ? -2.087 -8.056 1.721 1.00 94.75 168 ILE A O 1
ATOM 1289 N N . ALA A 1 169 ? -1.302 -8.983 3.609 1.00 95.00 169 ALA A N 1
ATOM 1290 C CA . ALA A 1 169 ? -1.749 -7.910 4.478 1.00 95.00 169 ALA A CA 1
ATOM 1291 C C . ALA A 1 169 ? -0.719 -6.783 4.513 1.00 95.00 169 ALA A C 1
ATOM 1293 O O . ALA A 1 169 ? 0.488 -7.024 4.421 1.00 95.00 169 ALA A O 1
ATOM 1294 N N . PHE A 1 170 ? -1.190 -5.557 4.704 1.00 94.56 170 PHE A N 1
ATOM 1295 C CA . PHE A 1 170 ? -0.340 -4.393 4.888 1.00 94.56 170 PHE A CA 1
ATOM 1296 C C . PHE A 1 170 ? -0.791 -3.540 6.069 1.00 94.56 170 PHE A C 1
ATOM 1298 O O . PHE A 1 170 ? -1.968 -3.513 6.437 1.00 94.56 170 PHE A O 1
ATOM 1305 N N . LYS A 1 171 ? 0.164 -2.796 6.630 1.00 93.31 171 LYS A N 1
ATOM 1306 C CA . LYS A 1 171 ? -0.088 -1.707 7.573 1.00 93.31 171 LYS A CA 1
ATOM 1307 C C . LYS A 1 171 ? 0.768 -0.506 7.204 1.00 93.31 171 LYS A C 1
ATOM 1309 O O . LYS A 1 171 ? 1.995 -0.618 7.167 1.00 93.31 171 LYS A O 1
ATOM 1314 N N . ALA A 1 172 ? 0.123 0.624 6.930 1.00 92.88 172 ALA A N 1
ATOM 1315 C CA . ALA A 1 172 ? 0.799 1.855 6.539 1.00 92.88 172 ALA A CA 1
ATOM 1316 C C . ALA A 1 172 ? 1.746 2.351 7.644 1.00 92.88 172 ALA A C 1
ATOM 1318 O O . ALA A 1 172 ? 1.409 2.322 8.834 1.00 92.88 172 ALA A O 1
ATOM 1319 N N . GLY A 1 173 ? 2.932 2.808 7.232 1.00 88.56 173 GLY A N 1
ATOM 1320 C CA . GLY A 1 173 ? 3.953 3.344 8.133 1.00 88.56 173 GLY A CA 1
ATOM 1321 C C . GLY A 1 173 ? 3.529 4.655 8.819 1.00 88.56 173 GLY A C 1
ATOM 1322 O O . GLY A 1 173 ? 2.598 5.316 8.365 1.00 88.56 173 GLY A O 1
ATOM 1323 N N . PRO A 1 174 ? 4.208 5.063 9.905 1.00 86.62 174 PRO A N 1
ATOM 1324 C CA . PRO A 1 174 ? 3.792 6.191 10.754 1.00 86.62 174 PRO A CA 1
ATOM 1325 C C . PRO A 1 174 ? 3.859 7.575 10.085 1.00 86.62 174 PRO A C 1
ATOM 1327 O O . PRO A 1 174 ? 3.176 8.498 10.509 1.00 86.62 174 PRO A O 1
ATOM 1330 N N . THR A 1 175 ? 4.683 7.724 9.057 1.00 88.62 175 THR A N 1
ATOM 1331 C CA . THR A 1 175 ? 4.903 8.945 8.259 1.00 88.62 175 THR A CA 1
ATOM 1332 C C . THR A 1 175 ? 3.919 9.081 7.095 1.00 88.62 175 THR A C 1
ATOM 1334 O O . THR A 1 175 ? 3.818 10.151 6.494 1.00 88.62 175 THR A O 1
ATOM 1337 N N . SER A 1 176 ? 3.168 8.018 6.794 1.00 94.06 176 SER A N 1
ATOM 1338 C CA . SER A 1 176 ? 2.172 8.010 5.727 1.00 94.06 176 SER A CA 1
ATOM 1339 C C . SER A 1 176 ? 1.003 8.932 6.047 1.00 94.06 176 SER A C 1
ATOM 1341 O O . SER A 1 176 ? 0.551 9.021 7.189 1.00 94.06 176 SER A O 1
ATOM 1343 N N . THR A 1 177 ? 0.410 9.546 5.025 1.00 91.25 177 THR A N 1
ATOM 1344 C CA . THR A 1 177 ? -0.884 10.228 5.186 1.00 91.25 177 THR A CA 1
ATOM 1345 C C . THR A 1 177 ? -2.047 9.265 5.441 1.00 91.25 177 THR A C 1
ATOM 1347 O O . THR A 1 177 ? -3.132 9.704 5.817 1.00 91.25 177 THR A O 1
ATOM 1350 N N . ALA A 1 178 ? -1.813 7.959 5.300 1.00 92.62 178 ALA A N 1
ATOM 1351 C CA . ALA A 1 178 ? -2.696 6.879 5.720 1.00 92.62 178 ALA A CA 1
ATOM 1352 C C . ALA A 1 178 ? -2.158 6.123 6.950 1.00 92.62 178 ALA A C 1
ATOM 1354 O O . ALA A 1 178 ? -2.480 4.949 7.121 1.00 92.62 178 ALA A O 1
ATOM 1355 N N . ALA A 1 179 ? -1.319 6.749 7.786 1.00 90.44 179 ALA A N 1
ATOM 1356 C CA . ALA A 1 179 ? -0.635 6.091 8.900 1.00 90.44 179 ALA A CA 1
ATOM 1357 C C . ALA A 1 179 ? -1.546 5.168 9.726 1.00 90.44 179 ALA A C 1
ATOM 1359 O O . ALA A 1 179 ? -2.626 5.548 10.179 1.00 90.44 179 ALA A O 1
ATOM 1360 N N . GLY A 1 180 ? -1.087 3.930 9.930 1.00 88.81 180 GLY A N 1
ATOM 1361 C CA . GLY A 1 180 ? -1.813 2.919 10.694 1.00 88.81 180 GLY A CA 1
ATOM 1362 C C . GLY A 1 180 ? -2.973 2.244 9.957 1.00 88.81 180 GLY A C 1
ATOM 1363 O O . GLY A 1 180 ? -3.502 1.271 10.494 1.00 88.81 180 GLY A O 1
ATOM 1364 N N . ALA A 1 181 ? -3.341 2.686 8.748 1.00 92.44 181 ALA A N 1
ATOM 1365 C CA . ALA A 1 181 ? -4.334 2.001 7.928 1.00 92.44 181 ALA A CA 1
ATOM 1366 C C . ALA A 1 181 ? -3.903 0.555 7.655 1.00 92.44 181 ALA A C 1
ATOM 1368 O O . ALA A 1 181 ? -2.745 0.291 7.318 1.00 92.44 181 ALA A O 1
ATOM 1369 N N . ILE A 1 182 ? -4.852 -0.366 7.801 1.00 93.69 182 ILE A N 1
ATOM 1370 C CA . ILE A 1 182 ? -4.663 -1.804 7.603 1.00 93.69 182 ILE A CA 1
ATOM 1371 C C . ILE A 1 182 ? -5.498 -2.241 6.408 1.00 93.69 182 ILE A C 1
ATOM 1373 O O . ILE A 1 182 ? -6.606 -1.746 6.182 1.00 93.69 182 ILE A O 1
ATOM 1377 N N . GLY A 1 183 ? -4.975 -3.192 5.653 1.00 96.69 183 GLY A N 1
ATOM 1378 C CA . GLY A 1 183 ? -5.706 -3.803 4.563 1.00 96.69 183 GLY A CA 1
ATOM 1379 C C . GLY A 1 183 ? -5.030 -5.058 4.053 1.00 96.69 183 GLY A C 1
ATOM 1380 O O . GLY A 1 183 ? -4.044 -5.533 4.616 1.00 96.69 183 GLY A O 1
ATOM 1381 N N . ILE A 1 184 ? -5.578 -5.574 2.965 1.00 97.50 184 ILE A N 1
ATOM 1382 C CA . ILE A 1 184 ? -5.044 -6.697 2.208 1.00 97.50 184 ILE A CA 1
ATOM 1383 C C . ILE A 1 184 ? -5.010 -6.331 0.728 1.00 97.50 184 ILE A C 1
ATOM 1385 O O . ILE A 1 184 ? -5.888 -5.613 0.242 1.00 97.50 184 ILE A O 1
ATOM 1389 N N . PHE A 1 185 ? -4.025 -6.845 0.002 1.00 96.94 185 PHE A N 1
ATOM 1390 C CA . PHE A 1 185 ? -4.075 -6.898 -1.452 1.00 96.94 185 PHE A CA 1
ATOM 1391 C C . PHE A 1 185 ? -3.858 -8.323 -1.950 1.00 96.94 185 PHE A C 1
ATOM 1393 O O . PHE A 1 185 ? -3.110 -9.094 -1.352 1.00 96.94 185 PHE A O 1
ATOM 1400 N N . LYS A 1 186 ? -4.526 -8.658 -3.049 1.00 97.56 186 LYS A N 1
ATOM 1401 C CA . LYS A 1 186 ? -4.337 -9.888 -3.811 1.00 97.56 186 LYS A CA 1
ATOM 1402 C C . LYS A 1 186 ? -3.523 -9.578 -5.057 1.00 97.56 186 LYS A C 1
ATOM 1404 O O . LYS A 1 186 ? -3.797 -8.583 -5.728 1.00 97.56 186 LYS A O 1
ATOM 1409 N N . ILE A 1 187 ? -2.541 -10.421 -5.361 1.00 97.38 187 ILE A N 1
ATOM 1410 C CA . ILE A 1 187 ? -1.830 -10.374 -6.641 1.00 97.38 187 ILE A CA 1
ATOM 1411 C C . ILE A 1 187 ? -2.674 -11.113 -7.672 1.00 97.38 187 ILE A C 1
ATOM 1413 O O . ILE A 1 187 ? -2.738 -12.338 -7.655 1.00 97.38 187 ILE A O 1
ATOM 1417 N N . GLU A 1 188 ? -3.345 -10.376 -8.546 1.00 97.69 188 GLU A N 1
ATOM 1418 C CA . GLU A 1 188 ? -4.183 -10.965 -9.596 1.00 97.69 188 GLU A CA 1
ATOM 1419 C C . GLU A 1 188 ? -3.331 -11.400 -10.788 1.00 97.69 188 GLU A C 1
ATOM 1421 O O . GLU A 1 188 ? -3.569 -12.460 -11.358 1.00 97.69 188 GLU A O 1
ATOM 1426 N N . ASP A 1 189 ? -2.321 -10.600 -11.143 1.00 97.44 189 ASP A N 1
ATOM 1427 C CA . ASP A 1 189 ? -1.414 -10.894 -12.253 1.00 97.44 189 ASP A CA 1
ATOM 1428 C C . ASP A 1 189 ? -0.088 -10.120 -12.134 1.00 97.44 189 ASP A C 1
ATOM 1430 O O . ASP A 1 189 ? 0.016 -9.120 -11.413 1.00 97.44 189 ASP A O 1
ATOM 1434 N N . ILE A 1 190 ? 0.931 -10.572 -12.867 1.00 96.31 190 ILE A N 1
ATOM 1435 C CA . ILE A 1 190 ? 2.236 -9.920 -13.016 1.00 96.31 190 ILE A CA 1
ATOM 1436 C C . ILE A 1 190 ? 2.627 -9.968 -14.495 1.00 96.31 190 ILE A C 1
ATOM 1438 O O . ILE A 1 190 ? 2.972 -11.021 -15.028 1.00 96.31 190 ILE A O 1
ATOM 1442 N N . VAL A 1 191 ? 2.623 -8.810 -15.154 1.00 93.81 191 VAL A N 1
ATOM 1443 C CA . VAL A 1 191 ? 2.773 -8.703 -16.608 1.00 93.81 191 VAL A CA 1
ATOM 1444 C C . VAL A 1 191 ? 4.105 -8.060 -16.977 1.00 93.81 191 VAL A C 1
ATOM 1446 O O . VAL A 1 191 ? 4.414 -6.941 -16.564 1.00 93.81 191 VAL A O 1
ATOM 1449 N N . LEU A 1 192 ? 4.881 -8.745 -17.817 1.00 92.81 192 LEU A N 1
ATOM 1450 C CA . LEU A 1 192 ? 6.091 -8.205 -18.437 1.00 92.81 192 LEU A CA 1
ATOM 1451 C C . LEU A 1 192 ? 5.742 -7.445 -19.717 1.00 92.81 192 LEU A C 1
ATOM 1453 O O . LEU A 1 192 ? 5.044 -7.958 -20.586 1.00 92.81 192 LEU A O 1
ATOM 1457 N N . THR A 1 193 ? 6.273 -6.233 -19.858 1.00 90.19 193 THR A N 1
ATOM 1458 C CA . THR A 1 193 ? 6.035 -5.361 -21.027 1.00 90.19 193 THR A CA 1
ATOM 1459 C C . THR A 1 193 ? 7.329 -4.856 -21.660 1.00 90.19 193 THR A C 1
ATOM 1461 O O . THR A 1 193 ? 7.315 -4.060 -22.598 1.00 90.19 193 THR A O 1
ATOM 1464 N N . GLY A 1 194 ? 8.475 -5.272 -21.121 1.00 80.44 194 GLY A N 1
ATOM 1465 C CA . GLY A 1 194 ? 9.782 -4.755 -21.497 1.00 80.44 194 GLY A CA 1
ATOM 1466 C C . GLY A 1 194 ? 10.470 -5.429 -22.672 1.00 80.44 194 GLY A C 1
ATOM 1467 O O . GLY A 1 194 ? 11.547 -4.967 -23.051 1.00 80.44 194 GLY A O 1
ATOM 1468 N N . GLY A 1 195 ? 9.917 -6.512 -23.226 1.00 82.75 195 GLY A N 1
ATOM 1469 C CA . GLY A 1 195 ? 10.654 -7.367 -24.157 1.00 82.75 195 GLY A CA 1
ATOM 1470 C C . GLY A 1 195 ? 11.959 -7.842 -23.510 1.00 82.75 195 GLY A C 1
ATOM 1471 O O . GLY A 1 195 ? 11.929 -8.581 -22.532 1.00 82.75 195 GLY A O 1
ATOM 1472 N N . ALA A 1 196 ? 13.101 -7.357 -24.007 1.00 86.25 196 ALA A N 1
ATOM 1473 C CA . ALA A 1 196 ? 14.421 -7.638 -23.434 1.00 86.25 196 ALA A CA 1
ATOM 1474 C C . ALA A 1 196 ? 14.672 -6.985 -22.056 1.00 86.25 196 ALA A C 1
ATOM 1476 O O . ALA A 1 196 ? 15.575 -7.406 -21.336 1.00 86.25 196 ALA A O 1
ATOM 1477 N N . ASN A 1 197 ? 13.907 -5.956 -21.672 1.00 88.75 197 ASN A N 1
ATOM 1478 C CA . ASN A 1 197 ? 14.030 -5.334 -20.354 1.00 88.75 197 ASN A CA 1
ATOM 1479 C C . ASN A 1 197 ? 13.227 -6.122 -19.309 1.00 88.75 197 ASN A C 1
ATOM 1481 O O . ASN A 1 197 ? 12.015 -5.953 -19.170 1.00 88.75 197 ASN A O 1
ATOM 1485 N N . THR A 1 198 ? 13.930 -6.950 -18.542 1.00 92.38 198 THR A N 1
ATOM 1486 C CA . THR A 1 198 ? 13.352 -7.864 -17.546 1.00 92.38 198 THR A CA 1
ATOM 1487 C C . THR A 1 198 ? 12.803 -7.154 -16.306 1.00 92.38 198 THR A C 1
ATOM 1489 O O . THR A 1 198 ? 12.112 -7.772 -15.500 1.00 92.38 198 THR A O 1
ATOM 1492 N N . GLU A 1 199 ? 13.054 -5.855 -16.139 1.00 93.81 199 GLU A N 1
ATOM 1493 C CA . GLU A 1 199 ? 12.559 -5.075 -15.002 1.00 93.81 199 GLU A CA 1
ATOM 1494 C C . GLU A 1 199 ? 11.368 -4.165 -15.378 1.00 93.81 199 GLU A C 1
ATOM 1496 O O . GLU A 1 199 ? 10.841 -3.431 -14.532 1.00 93.81 199 GLU A O 1
ATOM 1501 N N . LYS A 1 200 ? 10.927 -4.179 -16.645 1.00 93.31 200 LYS A N 1
ATOM 1502 C CA . LYS A 1 200 ? 9.789 -3.392 -17.144 1.00 93.31 200 LYS A CA 1
ATOM 1503 C C . LYS A 1 200 ? 8.523 -4.253 -17.230 1.00 93.31 200 LYS A C 1
ATOM 1505 O O . LYS A 1 200 ? 8.420 -5.173 -18.041 1.00 93.31 200 LYS A O 1
ATOM 1510 N N . GLY A 1 201 ? 7.548 -3.902 -16.398 1.00 93.56 201 GLY A N 1
ATOM 1511 C CA . GLY A 1 201 ? 6.258 -4.574 -16.309 1.00 93.56 201 GLY A CA 1
ATOM 1512 C C . GLY A 1 201 ? 5.315 -3.860 -15.346 1.00 93.56 201 GLY A C 1
ATOM 1513 O O . GLY A 1 201 ? 5.604 -2.750 -14.889 1.00 93.56 201 GLY A O 1
ATOM 1514 N N . TYR A 1 202 ? 4.202 -4.503 -15.025 1.00 94.75 202 TYR A N 1
ATOM 1515 C CA . TYR A 1 202 ? 3.248 -4.034 -14.027 1.00 94.75 202 TYR A CA 1
ATOM 1516 C C . TYR A 1 202 ? 2.595 -5.209 -13.297 1.00 94.75 202 TYR A C 1
ATOM 1518 O O . TYR A 1 202 ? 2.559 -6.333 -13.791 1.00 94.75 202 TYR A O 1
ATOM 1526 N N . TYR A 1 203 ? 2.079 -4.931 -12.111 1.00 96.56 203 TYR A N 1
ATOM 1527 C CA . TYR A 1 203 ? 1.262 -5.834 -11.316 1.00 96.56 203 TYR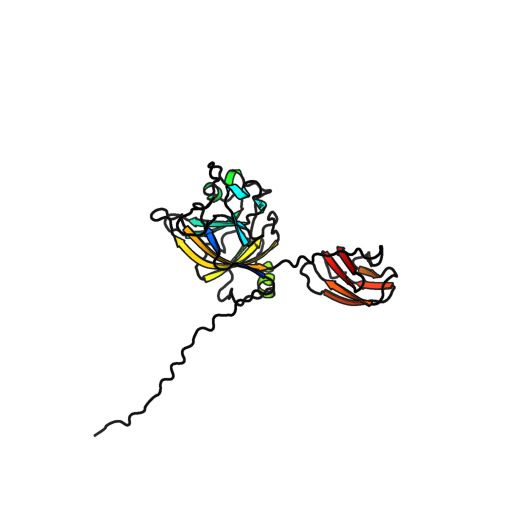 A CA 1
ATOM 1528 C C . TYR A 1 203 ? -0.199 -5.468 -11.518 1.00 96.56 203 TYR A C 1
ATOM 1530 O O . TYR A 1 203 ? -0.517 -4.287 -11.660 1.00 96.56 203 TYR A O 1
ATOM 1538 N N . VAL A 1 204 ? -1.079 -6.459 -11.480 1.00 96.88 204 VAL A N 1
ATOM 1539 C CA . VAL A 1 204 ? -2.518 -6.256 -11.319 1.00 96.88 204 VAL A CA 1
ATOM 1540 C C . VAL A 1 204 ? -2.862 -6.673 -9.897 1.00 96.88 204 VAL A C 1
ATOM 1542 O O . VAL A 1 204 ? -2.603 -7.812 -9.507 1.00 96.88 204 VAL A O 1
ATOM 1545 N N . ILE A 1 205 ? -3.395 -5.744 -9.104 1.00 97.88 205 ILE A N 1
ATOM 1546 C CA . ILE A 1 205 ? -3.740 -5.991 -7.704 1.00 97.88 205 ILE A CA 1
ATOM 1547 C C . ILE A 1 205 ? -5.193 -5.635 -7.412 1.00 97.88 205 ILE A C 1
ATOM 1549 O O . ILE A 1 205 ? -5.715 -4.631 -7.891 1.00 97.88 205 ILE A O 1
ATOM 1553 N N . SER A 1 206 ? -5.827 -6.422 -6.554 1.00 98.44 206 SER A N 1
ATOM 1554 C CA . SER A 1 206 ? -7.090 -6.050 -5.913 1.00 98.44 206 SER A CA 1
ATOM 1555 C C . SER A 1 206 ? -6.813 -5.712 -4.458 1.00 98.44 206 SER A C 1
ATOM 1557 O O . SER A 1 206 ? -6.069 -6.429 -3.796 1.00 98.44 206 SER A O 1
ATOM 1559 N N . VAL A 1 207 ? -7.383 -4.626 -3.945 1.00 98.44 207 VAL A N 1
ATOM 1560 C CA . VAL A 1 207 ? -7.077 -4.094 -2.614 1.00 98.44 207 VAL A CA 1
ATOM 1561 C C . VAL A 1 207 ? -8.358 -3.887 -1.819 1.00 98.44 207 VAL A C 1
ATOM 1563 O O . VAL A 1 207 ? -9.326 -3.324 -2.326 1.00 98.44 207 VAL A O 1
ATOM 1566 N N . LYS A 1 208 ? -8.335 -4.293 -0.548 1.00 97.94 208 LYS A N 1
ATOM 1567 C CA . LYS A 1 208 ? -9.299 -3.904 0.485 1.00 97.94 208 LYS A CA 1
ATOM 1568 C C . LYS A 1 208 ? -8.537 -3.199 1.598 1.00 97.94 208 LYS A C 1
ATOM 1570 O O . LYS A 1 208 ? -7.694 -3.806 2.253 1.00 97.94 208 LYS A O 1
ATOM 1575 N N . LYS A 1 209 ? -8.846 -1.931 1.842 1.00 97.06 209 LYS A N 1
ATOM 1576 C CA . LYS A 1 209 ? -8.354 -1.166 2.992 1.00 97.06 209 LYS A CA 1
ATOM 1577 C C . LYS A 1 209 ? -9.501 -0.976 3.962 1.00 97.06 209 LYS A C 1
ATOM 1579 O O . LYS A 1 209 ? -10.575 -0.535 3.557 1.00 97.06 209 LYS A O 1
ATOM 1584 N N . VAL A 1 210 ? -9.283 -1.300 5.233 1.00 94.06 210 VAL A N 1
ATOM 1585 C CA . VAL A 1 210 ? -10.286 -1.073 6.277 1.00 94.06 210 VAL A CA 1
ATOM 1586 C C . VAL A 1 210 ? -10.655 0.405 6.258 1.00 94.06 210 VAL A C 1
ATOM 1588 O O . VAL A 1 210 ? -9.799 1.274 6.438 1.00 94.06 210 VAL A O 1
ATOM 1591 N N . ARG A 1 211 ? -11.933 0.693 6.002 1.00 83.94 211 ARG A N 1
ATOM 1592 C CA . ARG A 1 211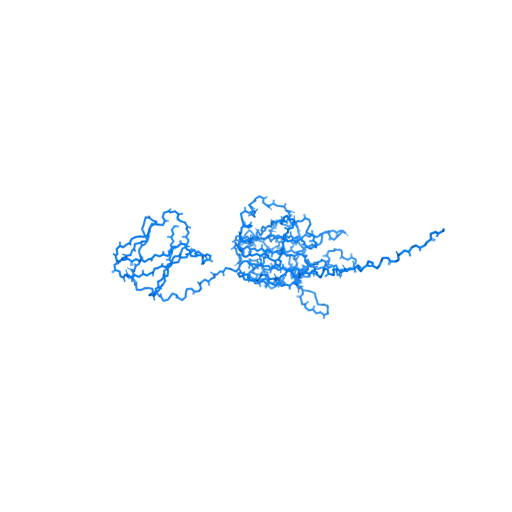 ? -12.423 2.064 5.992 1.00 83.94 211 ARG A CA 1
ATOM 1593 C C . ARG A 1 211 ? -12.363 2.575 7.419 1.00 83.94 211 ARG A C 1
ATOM 1595 O O . ARG A 1 211 ? -13.083 2.092 8.298 1.00 83.94 211 ARG A O 1
ATOM 1602 N N . SER A 1 212 ? -11.521 3.575 7.646 1.00 66.81 212 SER A N 1
ATOM 1603 C CA . SER A 1 212 ? -11.614 4.374 8.856 1.00 66.81 212 SER A CA 1
ATOM 1604 C C . SER A 1 212 ? -12.980 5.043 8.833 1.00 66.81 212 SER A C 1
ATOM 1606 O O . SER A 1 212 ? -13.270 5.845 7.946 1.00 66.81 212 SER A O 1
ATOM 1608 N N . ILE A 1 213 ? -13.844 4.700 9.785 1.00 47.91 213 ILE A N 1
ATOM 1609 C CA . ILE A 1 213 ? -15.051 5.484 10.007 1.00 47.91 213 ILE A CA 1
ATOM 1610 C C . ILE A 1 213 ? -14.565 6.794 10.617 1.00 47.91 213 ILE A C 1
ATOM 1612 O O . ILE A 1 213 ? -14.438 6.938 11.830 1.00 47.91 213 ILE A O 1
ATOM 1616 N N . SER A 1 214 ? -14.263 7.766 9.761 1.00 39.38 214 SER A N 1
ATOM 1617 C CA . SER A 1 214 ? -14.310 9.155 10.167 1.00 39.38 214 SER A CA 1
ATOM 1618 C C . SER A 1 214 ? -15.774 9.419 10.474 1.00 39.38 214 SER A C 1
ATOM 1620 O O . SER A 1 214 ? -16.564 9.711 9.579 1.00 39.38 214 SER A O 1
ATOM 1622 N N . VAL A 1 215 ? -16.175 9.276 11.737 1.00 35.12 215 VAL A N 1
ATOM 1623 C CA . VAL A 1 215 ? -17.369 9.980 12.183 1.00 35.12 215 VAL A CA 1
ATOM 1624 C C . VAL A 1 215 ? -17.009 11.444 11.973 1.00 35.12 215 VAL A C 1
ATOM 1626 O O . VAL A 1 215 ? -16.268 12.021 12.769 1.00 35.12 215 VAL A O 1
ATOM 1629 N N . SER A 1 216 ? -17.466 12.033 10.865 1.00 36.34 216 SER A N 1
ATOM 1630 C CA . SER A 1 216 ? -17.622 13.473 10.781 1.00 36.34 216 SER A CA 1
ATOM 1631 C C . SER A 1 216 ? -18.596 13.797 11.896 1.00 36.34 216 SER A C 1
ATOM 1633 O O . SER A 1 216 ? -19.814 13.650 11.773 1.00 36.34 216 SER A O 1
ATOM 1635 N N . LEU A 1 217 ? -18.035 14.114 13.052 1.00 37.59 217 LEU A N 1
ATOM 1636 C CA . LEU A 1 217 ? -18.777 14.755 14.095 1.00 37.59 217 LEU A CA 1
ATOM 1637 C C . LEU A 1 217 ? -19.139 16.096 13.496 1.00 37.59 217 LEU A C 1
ATOM 1639 O O . LEU A 1 217 ? -18.351 17.035 13.543 1.00 37.59 217 LEU A O 1
ATOM 1643 N N . ASN A 1 218 ? -20.342 16.186 12.938 1.00 33.72 218 ASN A N 1
ATOM 1644 C CA . ASN A 1 218 ? -21.100 17.404 13.115 1.00 33.72 218 ASN A CA 1
ATOM 1645 C C . ASN A 1 218 ? -21.213 17.569 14.631 1.00 33.72 218 ASN A C 1
ATOM 1647 O O . ASN A 1 218 ? -22.152 17.089 15.262 1.00 33.72 218 ASN A O 1
ATOM 1651 N N . THR A 1 219 ? -20.181 18.154 15.238 1.00 37.28 219 THR A N 1
ATOM 1652 C CA . THR A 1 219 ? -20.241 18.660 16.590 1.00 37.28 219 THR A CA 1
ATOM 1653 C C . THR A 1 219 ? -21.198 19.835 16.509 1.00 37.28 219 THR A C 1
ATOM 1655 O O . THR A 1 219 ? -20.779 20.978 16.350 1.00 37.28 219 THR A O 1
ATOM 1658 N N . GLN A 1 220 ? -22.498 19.574 16.628 1.00 36.06 220 GLN A N 1
ATOM 1659 C CA . GLN A 1 220 ? -23.251 20.489 17.463 1.00 36.06 220 GLN A CA 1
ATOM 1660 C C . GLN A 1 220 ? -22.596 20.371 18.833 1.00 36.06 220 GLN A C 1
ATOM 1662 O O . GLN A 1 220 ? -22.630 19.317 19.472 1.00 36.06 220 GLN A O 1
ATOM 1667 N N . SER A 1 221 ? -21.850 21.415 19.187 1.00 42.88 221 SER A N 1
ATOM 1668 C CA . SER A 1 221 ? -21.282 21.581 20.512 1.00 42.88 221 SER A CA 1
ATOM 1669 C C . SER A 1 221 ? -22.395 21.328 21.520 1.00 42.88 221 SER A C 1
ATOM 1671 O O . SER A 1 221 ? -23.409 22.026 21.506 1.00 42.88 221 SER A O 1
ATOM 1673 N N . VAL A 1 222 ? -22.213 20.314 22.363 1.00 52.00 222 VAL A N 1
ATOM 1674 C CA . VAL A 1 222 ? -23.050 20.114 23.547 1.00 52.00 222 VAL A CA 1
ATOM 1675 C C . VAL A 1 222 ? -23.032 21.428 24.343 1.00 52.00 222 VAL A C 1
ATOM 1677 O O . VAL A 1 222 ? -21.986 22.093 24.353 1.00 52.00 222 VAL A O 1
ATOM 1680 N N . PRO A 1 223 ? -24.132 21.831 25.004 1.00 55.50 223 PRO A N 1
ATOM 1681 C CA . PRO A 1 223 ? -24.082 22.905 25.989 1.00 55.50 223 PRO A CA 1
ATOM 1682 C C . PRO A 1 223 ? -22.874 22.708 26.912 1.00 55.50 223 PRO A C 1
ATOM 1684 O O . PRO A 1 223 ? -22.608 21.586 27.354 1.00 55.50 223 PRO A O 1
ATOM 1687 N N . GLN A 1 224 ? -22.103 23.777 27.126 1.00 53.69 224 GLN A N 1
ATOM 1688 C CA . GLN A 1 224 ? -20.882 23.751 27.933 1.00 53.69 224 GLN A CA 1
ATOM 1689 C C . GLN A 1 224 ? -21.131 22.988 29.248 1.00 53.69 224 GLN A C 1
ATOM 1691 O O . GLN A 1 224 ? -22.098 23.274 29.948 1.00 53.69 224 GLN A O 1
ATOM 1696 N N . ASN A 1 225 ? -20.235 22.054 29.594 1.00 56.09 225 ASN A N 1
ATOM 1697 C CA . ASN A 1 225 ? -20.202 21.349 30.886 1.00 56.09 225 ASN A CA 1
ATOM 1698 C C . ASN A 1 225 ? -21.276 20.264 31.120 1.00 56.09 225 ASN A C 1
ATOM 1700 O O . ASN A 1 225 ? -21.746 20.119 32.244 1.00 56.09 225 ASN A O 1
ATOM 1704 N N . MET A 1 226 ? -21.655 19.462 30.117 1.00 67.75 226 MET A N 1
ATOM 1705 C CA . MET A 1 226 ? -22.524 18.285 30.342 1.00 67.75 226 MET A CA 1
ATOM 1706 C C . MET A 1 226 ? -21.757 17.051 30.851 1.00 67.75 226 MET A C 1
ATOM 1708 O O . MET A 1 226 ? -22.277 16.295 31.672 1.00 67.75 226 MET A O 1
ATOM 1712 N N . TRP A 1 227 ? -20.517 16.866 30.387 1.00 75.88 227 TRP A N 1
ATOM 1713 C CA . TRP A 1 227 ? -19.675 15.721 30.737 1.00 75.88 227 TRP A CA 1
ATOM 1714 C C . TRP A 1 227 ? -18.278 16.177 31.139 1.00 75.88 227 TRP A C 1
ATOM 1716 O O . TRP A 1 227 ? -17.588 16.848 30.363 1.00 75.88 227 TRP A O 1
ATOM 1726 N N . VAL A 1 228 ? -17.834 15.755 32.321 1.00 75.44 228 VAL A N 1
ATOM 1727 C CA . VAL A 1 228 ? -16.473 16.005 32.808 1.00 75.44 228 VAL A CA 1
ATOM 1728 C C . VAL A 1 228 ? -15.724 14.693 32.935 1.00 75.44 228 VAL A C 1
ATOM 1730 O O . VAL A 1 228 ? -16.221 13.726 33.507 1.00 75.44 228 VAL A O 1
ATOM 1733 N N . VAL A 1 229 ? -14.505 14.670 32.405 1.00 71.62 229 VAL A N 1
ATOM 1734 C CA . VAL A 1 229 ? -13.593 13.541 32.561 1.00 71.62 229 VAL A CA 1
ATOM 1735 C C . VAL A 1 229 ? -12.695 13.813 33.758 1.00 71.62 229 VAL A C 1
ATOM 1737 O O . VAL A 1 229 ? -11.965 14.802 33.776 1.00 71.62 229 VAL A O 1
ATOM 1740 N N . LYS A 1 230 ? -12.739 12.929 34.751 1.00 70.81 230 LYS A N 1
ATOM 1741 C CA . LYS A 1 230 ? -11.845 12.956 35.912 1.00 70.81 230 LYS A CA 1
ATOM 1742 C C . LYS A 1 230 ? -11.503 11.522 36.300 1.00 70.81 230 LYS A C 1
ATOM 1744 O O . LYS A 1 230 ? -12.347 10.646 36.167 1.00 70.81 230 LYS A O 1
ATOM 1749 N N . ASP A 1 231 ? -10.267 11.262 36.717 1.00 71.06 231 ASP A N 1
ATOM 1750 C CA . ASP A 1 231 ? -9.838 9.955 37.244 1.00 71.06 231 ASP A CA 1
ATOM 1751 C C . ASP A 1 231 ? -10.235 8.760 36.349 1.00 71.06 231 ASP A C 1
ATOM 1753 O O . ASP A 1 231 ? -10.696 7.719 36.818 1.00 71.06 231 ASP A O 1
ATOM 1757 N N . LYS A 1 232 ? -10.092 8.928 35.024 1.00 70.62 232 LYS A N 1
ATOM 1758 C CA . LYS A 1 232 ? -10.508 7.952 33.997 1.00 70.62 232 LYS A CA 1
ATOM 1759 C C . LYS A 1 232 ? -11.976 7.525 34.103 1.00 70.62 232 LYS A C 1
ATOM 1761 O O . LYS A 1 232 ? -12.321 6.374 33.851 1.00 70.62 232 LYS A O 1
ATOM 1766 N N . SER A 1 233 ? -12.842 8.450 34.484 1.00 78.25 233 SER A N 1
ATOM 1767 C CA . SER A 1 233 ? -14.287 8.273 34.543 1.00 78.25 233 SER A CA 1
ATOM 1768 C C . SER A 1 233 ? -14.980 9.477 33.919 1.00 78.25 233 SER A C 1
ATOM 1770 O O . SER A 1 233 ? -14.460 10.594 33.939 1.00 78.25 233 SER A O 1
ATOM 1772 N N . VAL A 1 234 ? -16.156 9.239 33.345 1.00 81.81 234 VAL A N 1
ATOM 1773 C CA . VAL A 1 234 ? -17.022 10.295 32.812 1.00 81.81 234 VAL A CA 1
ATOM 1774 C C . VAL A 1 234 ? -18.090 10.599 33.850 1.00 81.81 234 VAL A C 1
ATOM 1776 O O . VAL A 1 234 ? -18.841 9.706 34.239 1.00 81.81 234 VAL A O 1
ATOM 1779 N N . TYR A 1 235 ? -18.165 11.853 34.278 1.00 77.25 235 TYR A N 1
ATOM 1780 C CA . TYR A 1 235 ? -19.152 12.354 35.225 1.00 77.25 235 TYR A CA 1
ATOM 1781 C C . TYR A 1 235 ? -20.214 13.170 34.494 1.00 77.25 235 TYR A C 1
ATOM 1783 O O . TYR A 1 235 ? -19.883 14.074 33.723 1.00 77.25 235 TYR A O 1
ATOM 1791 N N . ASN A 1 236 ? -21.482 12.862 34.766 1.00 79.56 236 ASN A N 1
ATOM 1792 C CA . ASN A 1 236 ? -22.628 13.646 34.326 1.00 79.56 236 ASN A CA 1
ATOM 1793 C C . ASN A 1 236 ? -22.766 14.906 35.189 1.00 79.56 236 ASN A C 1
ATOM 1795 O O . ASN A 1 236 ? -23.241 14.836 36.326 1.00 79.56 236 ASN A O 1
ATOM 1799 N N . THR A 1 237 ? -22.361 16.067 34.677 1.00 66.19 237 THR A N 1
ATOM 1800 C CA . THR A 1 237 ? -22.260 17.312 35.459 1.00 66.19 237 THR A CA 1
ATOM 1801 C C . THR A 1 237 ? -23.571 18.096 35.554 1.00 66.19 237 THR A C 1
ATOM 1803 O O . THR A 1 237 ? -23.605 19.311 35.416 1.00 66.19 237 THR A O 1
ATOM 1806 N N . GLN A 1 238 ? -24.647 17.389 35.908 1.00 61.31 238 GLN A N 1
ATOM 1807 C CA . GLN A 1 238 ? -25.960 17.921 36.311 1.00 61.31 238 GLN A CA 1
ATOM 1808 C C . GLN A 1 238 ? -26.911 18.407 35.204 1.00 61.31 238 GLN A C 1
ATOM 1810 O O . GLN A 1 238 ? -27.862 19.121 35.502 1.00 61.31 238 GLN A O 1
ATOM 1815 N N . SER A 1 239 ? -26.711 18.015 33.942 1.00 63.84 239 SER A N 1
ATOM 1816 C CA . SER A 1 239 ? -27.508 18.570 32.826 1.00 63.84 239 SER A CA 1
ATOM 1817 C C . SER A 1 239 ? -28.156 17.539 31.898 1.00 63.84 239 SER A C 1
ATOM 1819 O O . SER A 1 239 ? -28.767 17.928 30.905 1.00 63.84 239 SER A O 1
ATOM 1821 N N . TYR A 1 240 ? -28.037 16.236 32.179 1.00 73.69 240 TYR A N 1
ATOM 1822 C CA . TYR A 1 240 ? -28.576 15.212 31.283 1.00 73.69 240 TYR A CA 1
ATOM 1823 C C . TYR A 1 240 ? -29.227 14.038 32.006 1.00 73.69 240 TYR A C 1
ATOM 1825 O O . TYR A 1 240 ? -28.710 13.526 32.997 1.00 73.69 240 TYR A O 1
ATOM 1833 N N . SER A 1 241 ? -30.350 13.573 31.466 1.00 80.44 241 SER A N 1
ATOM 1834 C CA . SER A 1 241 ? -30.928 12.268 31.775 1.00 80.44 241 SER A CA 1
ATOM 1835 C C . SER A 1 241 ? -31.379 11.612 30.480 1.00 80.44 241 SER A C 1
ATOM 1837 O O . SER A 1 241 ? -32.049 12.247 29.666 1.00 80.44 241 SER A O 1
ATOM 1839 N N . GLY A 1 242 ? -30.987 10.358 30.276 1.00 83.19 242 GLY A N 1
ATOM 1840 C CA . GLY A 1 242 ? -31.298 9.609 29.063 1.00 83.19 242 GLY A CA 1
ATOM 1841 C C . GLY A 1 242 ? -30.188 8.652 28.649 1.00 83.19 242 GLY A C 1
ATOM 1842 O O . GLY A 1 242 ? -29.155 8.534 29.311 1.00 83.19 242 GLY A O 1
ATOM 1843 N N . GLN A 1 243 ? -30.396 7.984 27.518 1.00 88.31 243 GLN A N 1
ATOM 1844 C CA . GLN A 1 243 ? -29.416 7.054 26.976 1.00 88.31 243 GLN A CA 1
ATOM 1845 C C . GLN A 1 243 ? -28.185 7.795 26.468 1.00 88.31 243 GLN A C 1
ATOM 1847 O O . GLN A 1 243 ? -28.293 8.806 25.767 1.00 88.31 243 GLN A O 1
ATOM 1852 N N . ILE A 1 244 ? -27.012 7.253 26.764 1.00 88.69 244 ILE A N 1
ATOM 1853 C CA . ILE A 1 244 ? -25.787 7.588 26.060 1.00 88.69 244 ILE A CA 1
ATOM 1854 C C . ILE A 1 244 ? -25.170 6.347 25.423 1.00 88.69 244 ILE A C 1
ATOM 1856 O O . ILE A 1 244 ? -25.326 5.226 25.910 1.00 88.69 244 ILE A O 1
ATOM 1860 N N . ASN A 1 245 ? -24.408 6.590 24.365 1.00 89.25 245 ASN A N 1
ATOM 1861 C CA . ASN A 1 245 ? -23.622 5.602 23.648 1.00 89.25 245 ASN A CA 1
ATOM 1862 C C . ASN A 1 245 ? -22.172 6.084 23.557 1.00 89.25 245 ASN A C 1
ATOM 1864 O O . ASN A 1 245 ? -21.917 7.183 23.066 1.00 89.25 245 ASN A O 1
ATOM 1868 N N . ILE A 1 246 ? -21.222 5.277 24.022 1.00 89.00 246 ILE A N 1
ATOM 1869 C CA . ILE A 1 246 ? -19.787 5.550 23.935 1.00 89.00 246 ILE A CA 1
ATOM 1870 C C . ILE A 1 246 ? -19.190 4.652 22.867 1.00 89.00 246 ILE A C 1
ATOM 1872 O O . ILE A 1 246 ? -19.290 3.430 22.955 1.00 89.00 246 ILE A O 1
ATOM 1876 N N . TYR A 1 247 ? -18.536 5.268 21.892 1.00 84.94 247 TYR A N 1
ATOM 1877 C CA . TYR A 1 247 ? -17.861 4.592 20.795 1.00 84.94 247 TYR A CA 1
ATOM 1878 C C . TYR A 1 247 ? -16.350 4.768 20.911 1.00 84.94 247 TYR A C 1
ATOM 1880 O O . TYR A 1 247 ? -15.879 5.820 21.354 1.00 84.94 247 TYR A O 1
ATOM 1888 N N . ASP A 1 248 ? -15.585 3.764 20.494 1.00 82.44 248 ASP A N 1
ATOM 1889 C CA . ASP A 1 248 ? -14.149 3.934 20.268 1.00 82.44 248 ASP A CA 1
ATOM 1890 C C . ASP A 1 248 ? -13.865 4.662 18.938 1.00 82.44 248 ASP A C 1
ATOM 1892 O O . ASP A 1 248 ? -14.773 4.985 18.164 1.00 82.44 248 ASP A O 1
ATOM 1896 N N . ILE A 1 249 ? -12.584 4.915 18.650 1.00 72.19 249 ILE A N 1
ATOM 1897 C CA . ILE A 1 249 ? -12.147 5.562 17.400 1.00 72.19 249 ILE A CA 1
ATOM 1898 C C . ILE A 1 249 ? -12.485 4.783 16.126 1.00 72.19 249 ILE A C 1
ATOM 1900 O O . ILE A 1 249 ? -12.443 5.355 15.041 1.00 72.19 249 ILE A O 1
ATOM 1904 N N . THR A 1 250 ? -12.782 3.488 16.238 1.00 63.25 250 THR A N 1
ATOM 1905 C CA . THR A 1 250 ? -13.151 2.637 15.100 1.00 63.25 250 THR A CA 1
ATOM 1906 C C . THR A 1 250 ? -14.652 2.695 14.811 1.00 63.25 250 THR A C 1
ATOM 1908 O O . THR A 1 250 ? -15.104 2.171 13.791 1.00 63.25 250 THR A O 1
ATOM 1911 N N . GLY A 1 251 ? -15.422 3.363 15.682 1.00 68.31 251 GLY A N 1
ATOM 1912 C CA . GLY A 1 251 ? -16.877 3.447 15.624 1.00 68.31 251 GLY A CA 1
ATOM 1913 C C . GLY A 1 251 ? -17.581 2.279 16.314 1.00 68.31 251 GLY A C 1
ATOM 1914 O O . GLY A 1 251 ? -18.801 2.164 16.203 1.00 68.31 251 GLY A O 1
ATOM 1915 N N . LYS A 1 252 ? -16.852 1.416 17.031 1.00 75.25 252 LYS A N 1
ATOM 1916 C CA . LYS A 1 252 ? -17.439 0.306 17.783 1.00 75.25 252 LYS A CA 1
ATOM 1917 C C . LYS A 1 252 ? -18.107 0.837 19.044 1.00 75.25 252 LYS A C 1
ATOM 1919 O O . LYS A 1 252 ? -17.490 1.582 19.802 1.00 75.25 252 LYS A O 1
ATOM 1924 N N . LEU A 1 253 ? -19.351 0.426 19.287 1.00 81.31 253 LEU A N 1
ATOM 1925 C CA . LEU A 1 253 ? -20.050 0.699 20.541 1.00 81.31 253 LEU A CA 1
ATOM 1926 C C . LEU A 1 253 ? -19.359 -0.052 21.688 1.00 81.31 253 LEU A C 1
ATOM 1928 O O . LEU A 1 253 ? -19.220 -1.274 21.646 1.00 81.31 253 LEU A O 1
ATOM 1932 N N . ILE A 1 254 ? -18.925 0.690 22.702 1.00 89.69 254 ILE A N 1
ATOM 1933 C CA . ILE A 1 254 ? -18.233 0.172 23.888 1.00 89.69 254 ILE A CA 1
ATOM 1934 C C . ILE A 1 254 ? -19.177 0.139 25.085 1.00 89.69 254 ILE A C 1
ATOM 1936 O O . ILE A 1 254 ? -19.200 -0.839 25.826 1.00 89.69 254 ILE A O 1
ATOM 1940 N N . ILE A 1 255 ? -19.963 1.203 25.272 1.00 89.19 255 ILE A N 1
ATOM 1941 C CA . ILE A 1 255 ? -20.920 1.325 26.375 1.00 89.19 255 ILE A CA 1
ATOM 1942 C C . ILE A 1 255 ? -22.213 1.922 25.840 1.00 89.19 255 ILE A C 1
ATOM 1944 O O . ILE A 1 255 ? -22.187 2.953 25.177 1.00 89.19 255 ILE A O 1
ATOM 1948 N N . GLN A 1 256 ? -23.335 1.310 26.200 1.00 92.31 256 GLN A N 1
ATOM 1949 C CA . GLN A 1 256 ? -24.663 1.901 26.103 1.00 92.31 256 GLN A CA 1
ATOM 1950 C C . GLN A 1 256 ? -25.259 1.910 27.504 1.00 92.31 256 GLN A C 1
ATOM 1952 O O . GLN A 1 256 ? -25.298 0.870 28.164 1.00 92.31 256 GLN A O 1
ATOM 1957 N N . LYS A 1 257 ? -25.665 3.083 27.988 1.00 88.06 257 LYS A N 1
ATOM 1958 C CA . LYS A 1 257 ? -26.174 3.227 29.352 1.00 88.06 257 LYS A CA 1
ATOM 1959 C C . LYS A 1 257 ? -27.163 4.377 29.448 1.00 88.06 257 LYS A C 1
ATOM 1961 O O . LYS A 1 257 ? -26.889 5.464 28.948 1.00 88.06 257 LYS A O 1
ATOM 1966 N N . ASP A 1 258 ? -28.269 4.143 30.138 1.00 87.94 258 ASP A N 1
ATOM 1967 C CA . ASP A 1 258 ? -29.156 5.210 30.590 1.00 87.94 258 ASP A CA 1
ATOM 1968 C C . ASP A 1 258 ? -28.551 5.875 31.824 1.00 87.94 258 ASP A C 1
ATOM 1970 O O . ASP A 1 258 ? -28.252 5.208 32.817 1.00 87.94 258 ASP A O 1
ATOM 1974 N N . LEU A 1 259 ? -28.320 7.183 31.734 1.00 84.75 259 LEU A N 1
ATOM 1975 C CA . LEU A 1 259 ? -27.766 7.980 32.820 1.00 84.75 259 LEU A CA 1
ATOM 1976 C C . LEU A 1 259 ? -28.835 8.842 33.473 1.00 84.75 259 LEU A C 1
ATOM 1978 O O . LEU A 1 259 ? -29.678 9.431 32.795 1.00 84.75 259 LEU A O 1
ATOM 1982 N N . GLN A 1 260 ? -28.725 8.965 34.789 1.00 83.50 260 GLN A N 1
ATOM 1983 C CA . GLN A 1 260 ? -29.365 9.979 35.610 1.00 83.50 260 GLN A CA 1
ATOM 1984 C C . GLN A 1 260 ? -28.370 11.097 35.945 1.00 83.50 260 GLN A C 1
ATOM 1986 O O . GLN A 1 260 ? -27.148 10.951 35.818 1.00 83.50 260 GLN A O 1
ATOM 1991 N N . VAL A 1 261 ? -28.896 12.246 36.365 1.00 79.00 261 VAL A N 1
ATOM 1992 C CA . VAL A 1 261 ? -28.091 13.379 36.845 1.00 79.00 261 VAL A CA 1
ATOM 1993 C C . VAL A 1 261 ? -27.185 12.924 37.995 1.00 79.00 261 VAL A C 1
ATOM 1995 O O . VAL A 1 261 ? -27.656 12.353 38.972 1.00 79.00 261 VAL A O 1
ATOM 1998 N N . GLY A 1 262 ? -25.882 13.203 37.884 1.00 76.56 262 GLY A N 1
ATOM 1999 C CA . GLY A 1 262 ? -24.883 12.838 38.895 1.00 76.56 262 GLY A CA 1
ATOM 2000 C C . GLY A 1 262 ? -24.269 11.447 38.719 1.00 76.56 262 GLY A C 1
ATOM 2001 O O . GLY A 1 262 ? -23.297 11.135 39.407 1.00 76.56 262 GLY A O 1
ATOM 2002 N N . ASP A 1 263 ? -24.764 10.641 37.776 1.00 84.75 263 ASP A N 1
ATOM 2003 C CA . ASP A 1 263 ? -24.166 9.342 37.478 1.00 84.75 263 ASP A CA 1
ATOM 2004 C C . ASP A 1 263 ? -22.733 9.471 36.951 1.00 84.75 263 ASP A C 1
ATOM 2006 O O . ASP A 1 263 ? -22.358 10.427 36.260 1.00 84.75 263 ASP A O 1
ATOM 2010 N N . CYS A 1 264 ? -21.942 8.433 37.224 1.00 83.50 264 CYS A N 1
ATOM 2011 C CA . CYS A 1 264 ? -20.623 8.253 36.645 1.00 83.50 264 CYS A CA 1
ATOM 2012 C C . CYS A 1 264 ? -20.540 6.977 35.798 1.00 83.50 264 CYS A C 1
ATOM 2014 O O . CYS A 1 264 ? -21.244 5.978 36.007 1.00 83.50 264 CYS A O 1
ATOM 2016 N N . ILE A 1 265 ? -19.641 7.018 34.821 1.00 87.94 265 ILE A N 1
ATOM 2017 C CA . ILE A 1 265 ? -19.228 5.863 34.034 1.00 87.94 265 ILE A CA 1
ATOM 2018 C C . ILE A 1 265 ? -17.753 5.634 34.302 1.00 87.94 265 ILE A C 1
ATOM 2020 O O . ILE A 1 265 ? -16.909 6.458 33.946 1.00 87.94 265 ILE A O 1
ATOM 2024 N N . ASN A 1 266 ? -17.456 4.497 34.924 1.00 85.75 266 ASN A N 1
ATOM 2025 C CA . ASN A 1 266 ? -16.092 4.056 35.142 1.00 85.75 266 ASN A CA 1
ATOM 2026 C C . ASN A 1 266 ? -15.480 3.637 33.801 1.00 85.75 266 ASN A C 1
ATOM 2028 O O . ASN A 1 266 ? -15.940 2.677 33.183 1.00 85.75 266 ASN A O 1
ATOM 2032 N N . MET A 1 267 ? -14.433 4.346 33.378 1.00 84.81 267 MET A N 1
ATOM 2033 C CA . MET A 1 267 ? -13.696 4.057 32.150 1.00 84.81 267 MET A CA 1
ATOM 2034 C C . MET A 1 267 ? -12.254 3.597 32.422 1.00 84.81 267 MET A C 1
ATOM 2036 O O . MET A 1 267 ? -11.425 3.579 31.517 1.00 84.81 267 MET A O 1
ATOM 2040 N N . SER A 1 268 ? -11.931 3.195 33.655 1.00 79.88 268 SER A N 1
ATOM 2041 C CA . SER A 1 268 ? -10.563 2.845 34.078 1.00 79.88 268 SER A CA 1
ATOM 2042 C C . SER A 1 268 ? -9.916 1.700 33.286 1.00 79.88 268 SER A C 1
ATOM 2044 O O . SER A 1 268 ? -8.689 1.655 33.181 1.00 79.88 268 SER A O 1
ATOM 2046 N N . GLY A 1 269 ? -10.723 0.802 32.708 1.00 80.62 269 GLY A N 1
ATOM 2047 C CA . GLY A 1 269 ? -10.272 -0.294 31.843 1.00 80.62 269 GLY A CA 1
ATOM 2048 C C . GLY A 1 269 ? -9.991 0.101 30.388 1.00 80.62 269 GLY A C 1
ATOM 2049 O O . GLY A 1 269 ? -9.515 -0.729 29.617 1.00 80.62 269 GLY A O 1
ATOM 2050 N N . PHE A 1 270 ? -10.266 1.348 30.003 1.00 78.19 270 PHE A N 1
ATOM 2051 C CA . PHE A 1 270 ? -10.153 1.831 28.630 1.00 78.19 270 PHE A CA 1
ATOM 2052 C C . PHE A 1 270 ? -9.037 2.876 28.503 1.00 78.19 270 PHE A C 1
ATOM 2054 O O . PHE A 1 270 ? -8.745 3.616 29.442 1.00 78.19 270 PHE A O 1
ATOM 2061 N N . LYS A 1 271 ? -8.389 2.929 27.334 1.00 78.69 271 LYS A N 1
ATOM 2062 C CA . LYS A 1 271 ? -7.350 3.914 26.995 1.00 78.69 271 LYS A CA 1
ATOM 2063 C C . LYS A 1 271 ? -7.560 4.417 25.577 1.00 78.69 271 LYS A C 1
ATOM 2065 O O . LYS A 1 271 ? -7.887 3.624 24.695 1.00 78.69 271 LYS A O 1
ATOM 2070 N N . GLY A 1 272 ? -7.318 5.704 25.356 1.00 79.12 272 GLY A N 1
ATOM 2071 C CA . GLY A 1 272 ? -7.378 6.317 24.036 1.00 79.12 272 GLY A CA 1
ATOM 2072 C C . GLY A 1 272 ? -8.526 7.305 23.876 1.00 79.12 272 GLY A C 1
ATOM 2073 O O . GLY A 1 272 ? -8.991 7.933 24.826 1.00 79.12 272 GLY A O 1
ATOM 2074 N N . ILE A 1 273 ? -8.939 7.497 22.628 1.00 78.94 273 ILE A N 1
ATOM 2075 C CA . ILE A 1 273 ? -9.939 8.494 22.256 1.00 78.94 273 ILE A CA 1
ATOM 2076 C C . ILE A 1 273 ? -11.302 7.811 22.150 1.00 78.94 273 ILE A C 1
ATOM 2078 O O . ILE A 1 273 ? -11.440 6.789 21.481 1.00 78.94 273 ILE A O 1
ATOM 2082 N N . PHE A 1 274 ? -12.316 8.420 22.754 1.00 84.38 274 PHE A N 1
ATOM 2083 C CA . PHE A 1 274 ? -13.691 7.940 22.678 1.00 84.38 274 PHE A CA 1
ATOM 2084 C C . PHE A 1 274 ? -14.636 9.064 22.299 1.00 84.38 274 PHE A C 1
ATOM 2086 O O . PHE A 1 274 ? -14.342 10.255 22.445 1.00 84.38 274 PHE A O 1
ATOM 2093 N N . LEU A 1 275 ? -15.799 8.659 21.821 1.00 83.31 275 LEU A N 1
ATOM 2094 C CA . LEU A 1 275 ? -16.878 9.543 21.460 1.00 83.31 275 LEU A CA 1
ATOM 2095 C C . LEU A 1 275 ? -18.118 9.186 22.262 1.00 83.31 275 LEU A C 1
ATOM 2097 O O . LEU A 1 275 ? -18.672 8.104 22.096 1.00 83.31 275 LEU A O 1
ATOM 2101 N N . ILE A 1 276 ? -18.588 10.126 23.070 1.00 85.81 276 ILE A N 1
ATOM 2102 C CA . ILE A 1 276 ? -19.877 10.027 23.742 1.00 85.81 276 ILE A CA 1
ATOM 2103 C C . ILE A 1 276 ? -20.943 10.633 22.833 1.00 85.81 276 ILE A C 1
ATOM 2105 O O . ILE A 1 276 ? -20.769 11.754 22.358 1.00 85.81 276 ILE A O 1
ATOM 2109 N N . LYS A 1 277 ? -22.044 9.917 22.601 1.00 83.69 277 LYS A N 1
ATOM 2110 C CA . LYS A 1 277 ? -23.238 10.404 21.902 1.00 83.69 277 LYS A CA 1
ATOM 2111 C C . LYS A 1 277 ? -24.472 10.273 22.785 1.00 83.69 277 LYS A C 1
ATOM 2113 O O . LYS A 1 277 ? -24.657 9.257 23.448 1.00 83.69 277 LYS A O 1
ATOM 2118 N N . SER A 1 278 ? -25.339 11.265 22.705 1.00 82.56 278 SER A N 1
ATOM 2119 C CA . SER A 1 278 ? -26.680 11.293 23.278 1.00 82.56 278 SER A CA 1
ATOM 2120 C C . SER A 1 278 ? -27.670 11.833 22.242 1.00 82.56 278 SER A C 1
ATOM 2122 O O . SER A 1 278 ? -27.285 12.203 21.131 1.00 82.56 278 SER A O 1
ATOM 2124 N N . ASN A 1 279 ? -28.953 11.901 22.595 1.00 78.62 279 ASN A N 1
ATOM 2125 C CA . ASN A 1 279 ? -29.965 12.565 21.766 1.00 78.62 279 ASN A CA 1
ATOM 2126 C C . ASN A 1 279 ? -29.784 14.097 21.689 1.00 78.62 279 ASN A C 1
ATOM 2128 O O . ASN A 1 279 ? -30.346 14.721 20.797 1.00 78.62 279 ASN A O 1
ATOM 2132 N N . VAL A 1 280 ? -29.009 14.697 22.600 1.00 73.25 280 VAL A N 1
ATOM 2133 C CA . VAL A 1 280 ? -28.758 16.150 22.662 1.00 73.25 280 VAL A CA 1
ATOM 2134 C C . VAL A 1 280 ? -27.402 16.567 22.090 1.00 73.25 280 VAL A C 1
ATOM 2136 O O . VAL A 1 280 ? -27.118 17.759 22.005 1.00 73.25 280 VAL A O 1
ATOM 2139 N N . GLY A 1 281 ? -26.544 15.618 21.706 1.00 74.19 281 GLY A N 1
ATOM 2140 C CA . GLY A 1 281 ? -25.277 15.937 21.055 1.00 74.19 281 GLY A CA 1
ATOM 2141 C C . GLY A 1 281 ? -24.193 14.887 21.247 1.00 74.19 281 GLY A C 1
ATOM 2142 O O . GLY A 1 281 ? -24.446 13.729 21.580 1.00 74.19 281 GLY A O 1
ATOM 2143 N N . SER A 1 282 ? -22.950 15.296 21.004 1.00 77.50 282 SER A N 1
ATOM 2144 C CA . SER A 1 282 ? -21.800 14.404 21.121 1.00 77.50 282 SER A CA 1
ATOM 2145 C C . SER A 1 282 ? -20.545 15.119 21.605 1.00 77.50 282 SER A C 1
ATOM 2147 O O . SER A 1 282 ? -20.297 16.257 21.212 1.00 77.50 282 SER A O 1
ATOM 2149 N N . GLN A 1 283 ? -19.732 14.435 22.410 1.00 78.81 283 GLN A N 1
ATOM 2150 C CA . GLN A 1 283 ? -18.486 14.958 22.966 1.00 78.81 283 GLN A CA 1
ATOM 2151 C C . GLN A 1 283 ? -17.354 13.943 22.805 1.00 78.81 283 GLN A C 1
ATOM 2153 O O . GLN A 1 283 ? -17.487 12.769 23.154 1.00 78.81 283 GLN A O 1
ATOM 2158 N N . LYS A 1 284 ? -16.212 14.415 22.301 1.00 79.50 284 LYS A N 1
ATOM 2159 C CA . LYS A 1 284 ? -14.965 13.649 22.273 1.00 79.50 284 LYS A CA 1
ATOM 2160 C C . LYS A 1 284 ? -14.319 13.682 23.657 1.00 79.50 284 LYS A C 1
ATOM 2162 O O . LYS A 1 284 ? -14.198 14.752 24.251 1.00 79.50 284 LYS A O 1
ATOM 2167 N N . ILE A 1 285 ? -13.859 12.531 24.131 1.00 76.25 285 ILE A N 1
ATOM 2168 C CA . ILE A 1 285 ? -13.083 12.404 25.365 1.00 76.25 285 ILE A CA 1
ATOM 2169 C C . ILE A 1 285 ? -11.758 11.687 25.096 1.00 76.25 285 ILE A C 1
ATOM 2171 O O . ILE A 1 285 ? -11.631 10.926 24.133 1.00 76.25 285 ILE A O 1
ATOM 2175 N N . ILE A 1 286 ? -10.768 11.956 25.942 1.00 75.56 286 ILE A N 1
ATOM 2176 C CA . ILE A 1 286 ? -9.432 11.358 25.886 1.00 75.56 286 ILE A CA 1
ATOM 2177 C C . ILE A 1 286 ? -9.143 10.783 27.276 1.00 75.56 286 ILE A C 1
ATOM 2179 O O . ILE A 1 286 ? -9.305 11.499 28.265 1.00 75.56 286 ILE A O 1
ATOM 2183 N N . LEU A 1 287 ? -8.770 9.501 27.334 1.00 70.50 287 LEU A N 1
ATOM 2184 C CA . LEU A 1 287 ? -8.529 8.723 28.556 1.00 70.50 287 LEU A CA 1
ATOM 2185 C C . LEU A 1 287 ? -7.149 8.059 28.561 1.00 70.50 287 LEU A C 1
ATOM 2187 O O . LEU A 1 287 ? -6.743 7.540 27.492 1.00 70.50 287 LEU A O 1
#

Foldseek 3Di:
DDDDDDDPDPPPPPPPPPPPQAADQPQWDKDFQAKAWALVLLPFDDDDDDTHHFFAFPVNGHHHHCVVCLVPLLRTFWGWWQDDQQRWTDIAGQALPDPCQQSRADPVNHGSNVSDDPLNGKRKFKDFDDPPDDNRPDDLVNQVVCLVVRDPVSPDANCTPPDAQTKMKIAIGCSHPCHRWIWIKGFNDWAADPVSPSTTTITTIIIIIRDQPPPPFPFPPFPPPQWDDDPQKIWGQFDDFAWKFKADRSRDTDDIDTDDHGDMGRRVVDAAWMWIDDPRGIDIDGD

Radius of gyration: 25.93 Å; chains: 1; bounding box: 50×93×65 Å

Secondary structure (DSSP, 8-state):
-------------------PPP---TTEEEEEEEEEE-GGGTT---SSS----SEEETTTTEEE-HHHHTT-GGG--EEEEEETTTTEEEEEEB-TT-GGGGG-B-TT--BHHHH--GGG-B--EEEEPPSS--TTT--HHHHHHGGGTS-TT--S-TT-S--TT-EEEEE--TTSTTTT-EEEEEEEEEEE--TT-TT-EEEEEEEEEE-------------TTSEEEETTEEEE-SS--EEEEEEETTS-EEEEEEE-TT-EEE-TT--SEEEEEETTEEEEEE-

pLDDT: mean 81.93, std 17.6, range [33.72, 98.44]

Sequence (287 aa):
MKTIKSLFVALLVLIFMPVQAQLVTEGFDHVLNLKVGTSHYANGIVEGSETVYGLFSIKDLTTYGMDTVKNNLTNVDIKFHLYGASSVPRIYSMNNLDSKNALYKTTGGVALTTLLSDSTTNLTKFYRIPSPFSFEAATKSEVEALSNLITEQAVKNDANPPAIGEVIAFKAGPTSTAAGAIGIFKIEDIVLTGGANTEKGYYVISVKKVRSISVSLNTQSVPQNMWVVKDKSVYNTQSYSGQINIYDITGKLIIQKDLQVGDCINMSGFKGIFLIKSNVGSQKIIL